Protein AF-A0A2D6B1Z4-F1 (afdb_monomer_lite)

Structure (mmCIF, N/CA/C/O backbone):
data_AF-A0A2D6B1Z4-F1
#
_entry.id   AF-A0A2D6B1Z4-F1
#
loop_
_atom_site.group_PDB
_atom_site.id
_atom_site.type_symbol
_atom_site.label_atom_id
_atom_site.label_alt_id
_atom_site.label_comp_id
_atom_site.label_asym_id
_atom_site.label_entity_id
_atom_site.label_seq_id
_atom_site.pdbx_PDB_ins_code
_atom_site.Cartn_x
_atom_site.Cartn_y
_atom_site.Cartn_z
_atom_site.occupancy
_atom_site.B_iso_or_equiv
_atom_site.auth_seq_id
_atom_site.auth_comp_id
_atom_site.auth_asym_id
_atom_site.auth_atom_id
_atom_site.pdbx_PDB_model_num
ATOM 1 N N . MET A 1 1 ? -85.691 6.501 119.663 1.00 61.72 1 MET A N 1
ATOM 2 C CA . MET A 1 1 ? -84.949 7.457 118.808 1.00 61.72 1 MET A CA 1
ATOM 3 C C . MET A 1 1 ? -83.459 7.122 118.647 1.00 61.72 1 MET A C 1
ATOM 5 O O . MET A 1 1 ? -83.011 7.074 117.516 1.00 61.72 1 MET A O 1
ATOM 9 N N . LYS A 1 2 ? -82.683 6.829 119.711 1.00 75.56 2 LYS A N 1
ATOM 10 C CA . LYS A 1 2 ? -81.232 6.532 119.581 1.00 75.56 2 LYS A CA 1
ATOM 11 C C . LYS A 1 2 ? -80.890 5.291 118.732 1.00 75.56 2 LYS A C 1
ATOM 13 O O . LYS A 1 2 ? -79.975 5.360 117.926 1.00 75.56 2 LYS A O 1
ATOM 18 N N . ALA A 1 3 ? -81.623 4.187 118.883 1.00 81.81 3 ALA A N 1
ATOM 19 C CA . ALA A 1 3 ? -81.322 2.937 118.171 1.00 81.81 3 ALA A CA 1
ATOM 20 C C . ALA A 1 3 ? -81.532 3.031 116.647 1.00 81.81 3 ALA A C 1
ATOM 22 O O . ALA A 1 3 ? -80.755 2.481 115.878 1.00 81.81 3 ALA A O 1
ATOM 23 N N . GLU A 1 4 ? -82.548 3.774 116.205 1.00 87.38 4 GLU A N 1
ATOM 24 C CA . GLU A 1 4 ? -82.854 3.941 114.781 1.00 87.38 4 GLU A CA 1
ATOM 25 C C . GLU A 1 4 ? -81.781 4.762 114.054 1.00 87.38 4 GLU A C 1
ATOM 27 O O . GLU A 1 4 ? -81.353 4.398 112.963 1.00 87.38 4 GLU A O 1
ATOM 32 N N . VAL A 1 5 ? -81.285 5.828 114.691 1.00 89.25 5 VAL A N 1
ATOM 33 C CA . VAL A 1 5 ? -80.173 6.632 114.159 1.00 89.25 5 VAL A CA 1
ATOM 34 C C . VAL A 1 5 ? -78.896 5.797 114.059 1.00 89.25 5 VAL A C 1
ATOM 36 O O . VAL A 1 5 ? -78.194 5.876 113.058 1.00 89.25 5 VAL A O 1
ATOM 39 N N . VAL A 1 6 ? -78.618 4.961 115.065 1.00 91.38 6 VAL A N 1
ATOM 40 C CA . VAL A 1 6 ? -77.446 4.072 115.070 1.00 91.38 6 VAL A CA 1
ATOM 41 C C . VAL A 1 6 ? -77.530 3.025 113.959 1.00 91.38 6 VAL A C 1
ATOM 43 O O . VAL A 1 6 ? -76.534 2.798 113.278 1.00 91.38 6 VAL A O 1
ATOM 46 N N . ASN A 1 7 ? -78.704 2.432 113.726 1.00 91.38 7 ASN A N 1
ATOM 47 C CA . ASN A 1 7 ? -78.884 1.471 112.637 1.00 91.38 7 ASN A CA 1
ATOM 48 C C . ASN A 1 7 ? -78.706 2.134 111.265 1.00 91.38 7 ASN A C 1
ATOM 50 O O . ASN A 1 7 ? -77.946 1.624 110.454 1.00 91.38 7 ASN A O 1
ATOM 54 N N . ARG A 1 8 ? -79.277 3.327 111.043 1.00 90.88 8 ARG A N 1
ATOM 55 C CA . ARG A 1 8 ? -79.078 4.074 109.786 1.00 90.88 8 ARG A CA 1
ATOM 56 C C . ARG A 1 8 ? -77.617 4.450 109.543 1.00 90.88 8 ARG A C 1
ATOM 58 O O . ARG A 1 8 ? -77.158 4.405 108.407 1.00 90.88 8 ARG A O 1
ATOM 65 N N . LEU A 1 9 ? -76.888 4.824 110.596 1.00 92.25 9 LEU A N 1
ATOM 66 C CA . LEU A 1 9 ? -75.465 5.140 110.482 1.00 92.25 9 LEU A CA 1
ATOM 67 C C . LEU A 1 9 ? -74.647 3.887 110.151 1.00 92.25 9 LEU A C 1
ATOM 69 O O . LEU A 1 9 ? -73.759 3.951 109.312 1.00 92.25 9 LEU A O 1
ATOM 73 N N . ARG A 1 10 ? -74.971 2.744 110.768 1.00 92.94 10 ARG A N 1
ATOM 74 C CA . ARG A 1 10 ? -74.347 1.454 110.451 1.00 92.94 10 ARG A CA 1
ATOM 75 C C . ARG A 1 10 ? -74.620 1.043 109.003 1.00 92.94 10 ARG A C 1
ATOM 77 O O . ARG A 1 10 ? -73.690 0.620 108.329 1.00 92.94 10 ARG A O 1
ATOM 84 N N . ASP A 1 11 ? -75.844 1.217 108.519 1.00 92.06 11 ASP A N 1
ATOM 85 C CA . ASP A 1 11 ? -76.202 0.891 107.136 1.00 92.06 11 ASP A CA 1
ATOM 86 C C . ASP A 1 11 ? -75.482 1.811 106.136 1.00 92.06 11 ASP A C 1
ATOM 88 O O . ASP A 1 11 ? -74.974 1.343 105.120 1.00 92.06 11 ASP A O 1
ATOM 92 N N . ALA A 1 12 ? -75.362 3.107 106.448 1.00 87.69 12 ALA A N 1
ATOM 93 C CA . ALA A 1 12 ? -74.599 4.055 105.637 1.00 87.69 12 ALA A CA 1
ATOM 94 C C . ALA A 1 12 ? -73.097 3.726 105.618 1.00 87.69 12 ALA A C 1
ATOM 96 O O . ALA A 1 12 ? -72.467 3.802 104.567 1.00 87.69 12 ALA A O 1
ATOM 97 N N . VAL A 1 13 ? -72.529 3.324 106.760 1.00 87.94 13 VAL A N 1
ATOM 98 C CA . VAL A 1 13 ? -71.131 2.878 106.848 1.00 87.94 13 VAL A CA 1
ATOM 99 C C . VAL A 1 13 ? -70.919 1.608 106.031 1.00 87.94 13 VAL A C 1
ATOM 101 O O . VAL A 1 13 ? -69.989 1.577 105.240 1.00 87.94 13 VAL A O 1
ATOM 104 N N . LEU A 1 14 ? -71.809 0.615 106.123 1.00 85.31 14 LEU A N 1
ATOM 105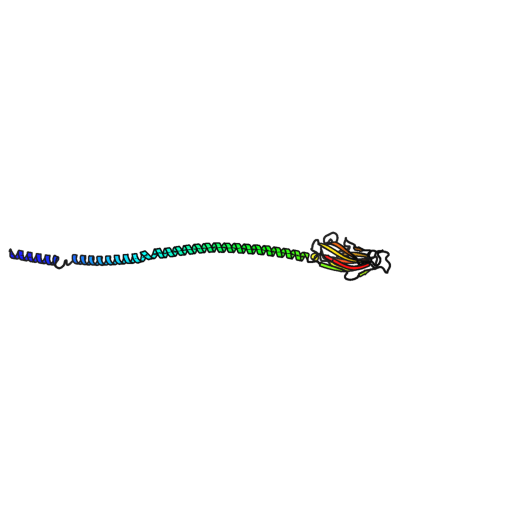 C CA . LEU A 1 14 ? -71.719 -0.607 105.317 1.00 85.31 14 LEU A CA 1
ATOM 106 C C . LEU A 1 14 ? -71.838 -0.325 103.813 1.00 85.31 14 LEU A C 1
ATOM 108 O O . LEU A 1 14 ? -71.146 -0.954 103.019 1.00 85.31 14 LEU A O 1
ATOM 112 N N . ALA A 1 15 ? -72.686 0.624 103.408 1.00 81.50 15 ALA A N 1
ATOM 113 C CA . ALA A 1 15 ? -72.799 1.041 102.010 1.00 81.50 15 ALA A CA 1
ATOM 114 C C . ALA A 1 15 ? -71.506 1.703 101.505 1.00 81.50 15 ALA A C 1
ATOM 116 O O . ALA A 1 15 ? -71.008 1.348 100.439 1.00 81.50 15 ALA A O 1
ATOM 117 N N . VAL A 1 16 ? -70.918 2.598 102.305 1.00 79.31 16 VAL A N 1
ATOM 118 C CA . VAL A 1 16 ? -69.632 3.244 102.000 1.00 79.31 16 VAL A CA 1
ATOM 119 C C . VAL A 1 16 ? -68.483 2.230 101.999 1.00 79.31 16 VAL A C 1
ATOM 121 O O . VAL A 1 16 ? -67.624 2.275 101.126 1.00 79.31 16 VAL A O 1
ATOM 124 N N . GLU A 1 17 ? -68.470 1.279 102.932 1.00 78.50 17 GLU A N 1
ATOM 125 C CA . GLU A 1 17 ? -67.492 0.187 102.978 1.00 78.50 17 GLU A CA 1
ATOM 126 C C . GLU A 1 17 ? -67.630 -0.757 101.778 1.00 78.50 17 GLU A C 1
ATOM 128 O O . GLU A 1 17 ? -66.620 -1.215 101.248 1.00 78.50 17 GLU A O 1
ATOM 133 N N . MET A 1 18 ? -68.848 -1.017 101.294 1.00 72.56 18 MET A N 1
ATOM 134 C CA . MET A 1 18 ? -69.060 -1.783 100.062 1.00 72.56 18 MET A CA 1
ATOM 135 C C . MET A 1 18 ? -68.555 -1.032 98.824 1.00 72.56 18 MET A C 1
ATOM 137 O O . MET A 1 18 ? -67.946 -1.653 97.952 1.00 72.56 18 MET A O 1
ATOM 141 N N . GLU A 1 19 ? -68.746 0.287 98.768 1.00 71.81 19 GLU A N 1
ATOM 142 C CA . GLU A 1 19 ? -68.315 1.134 97.647 1.00 71.81 19 GLU A CA 1
ATOM 143 C C . GLU A 1 19 ? -66.799 1.425 97.649 1.00 71.81 19 GLU A C 1
ATOM 145 O O . GLU A 1 19 ? -66.199 1.613 96.590 1.00 71.81 19 GLU A O 1
ATOM 150 N N . LEU A 1 20 ? -66.151 1.405 98.821 1.00 71.88 20 LEU A N 1
ATOM 151 C CA . LEU A 1 20 ? -64.708 1.644 98.974 1.00 71.88 20 LEU A CA 1
ATOM 152 C C . LEU A 1 20 ? -63.860 0.364 99.111 1.00 71.88 20 LEU A C 1
ATOM 154 O O . LEU A 1 20 ? -62.678 0.393 98.770 1.00 71.88 20 LEU A O 1
ATOM 158 N N . GLY A 1 21 ? -64.412 -0.736 99.637 1.00 61.91 21 GLY A N 1
ATOM 159 C CA . GLY A 1 21 ? -63.634 -1.871 100.158 1.00 61.91 21 GLY A CA 1
ATOM 160 C C . GLY A 1 21 ? -63.613 -3.142 99.304 1.00 61.91 21 GLY A C 1
ATOM 161 O O . GLY A 1 21 ? -62.610 -3.853 99.316 1.00 61.91 21 GLY A O 1
ATOM 162 N N . ALA A 1 22 ? -64.678 -3.448 98.555 1.00 58.88 22 ALA A N 1
ATOM 163 C CA . ALA A 1 22 ? -64.762 -4.697 97.781 1.00 58.88 22 ALA A CA 1
ATOM 164 C C . ALA A 1 22 ? -64.528 -4.489 96.281 1.00 58.88 22 ALA A C 1
ATOM 166 O O . ALA A 1 22 ? -63.901 -5.317 95.623 1.00 58.88 22 ALA A O 1
ATOM 167 N N . GLN A 1 23 ? -64.989 -3.368 95.740 1.00 56.53 23 GLN A N 1
ATOM 168 C CA . GLN A 1 23 ? -64.676 -2.923 94.395 1.00 56.53 23 GLN A CA 1
ATOM 169 C C . GLN A 1 23 ? -64.787 -1.408 94.397 1.00 56.53 23 GLN A C 1
ATOM 171 O O . GLN A 1 23 ? -65.845 -0.880 94.720 1.00 56.53 23 GLN A O 1
ATOM 176 N N . THR A 1 24 ? -63.770 -0.707 93.914 1.00 55.38 24 THR A N 1
ATOM 177 C CA . THR A 1 24 ? -63.985 0.597 93.285 1.00 55.38 24 THR A CA 1
ATOM 178 C C . THR A 1 24 ? -64.801 0.386 91.991 1.00 55.38 24 THR A C 1
ATOM 180 O O . THR A 1 24 ? -64.314 0.568 90.875 1.00 55.38 24 THR A O 1
ATOM 183 N N . SER A 1 25 ? -66.030 -0.129 92.119 1.00 62.44 25 SER A N 1
ATOM 184 C CA . SER A 1 25 ? -66.903 -0.494 91.004 1.00 62.44 25 SER A CA 1
ATOM 185 C C . SER A 1 25 ? -67.474 0.776 90.379 1.00 62.44 25 SER A C 1
ATOM 187 O O . SER A 1 25 ? -67.898 1.695 91.074 1.00 62.44 25 SER A O 1
ATOM 189 N N . GLY A 1 26 ? -67.392 0.867 89.049 1.00 68.38 26 GLY A N 1
ATOM 190 C CA . GLY A 1 26 ? -67.717 2.071 88.283 1.00 68.38 26 GLY A CA 1
ATOM 191 C C . GLY A 1 26 ? -66.496 2.677 87.581 1.00 68.38 26 GLY A C 1
ATOM 192 O O . GLY A 1 26 ? -65.705 1.975 86.941 1.00 68.38 26 GLY A O 1
ATOM 193 N N . ALA A 1 27 ? -66.350 4.001 87.664 1.00 74.56 27 ALA A N 1
ATOM 194 C CA . ALA A 1 27 ? -65.349 4.754 86.904 1.00 74.56 27 ALA A CA 1
ATOM 195 C C . ALA A 1 27 ? -63.896 4.375 87.253 1.00 74.56 27 ALA A C 1
ATOM 197 O O . ALA A 1 27 ? -63.064 4.261 86.358 1.00 74.56 27 ALA A O 1
ATOM 198 N N . PHE A 1 28 ? -63.588 4.124 88.528 1.00 80.75 28 PHE A N 1
ATOM 199 C CA . PHE A 1 28 ? -62.228 3.814 88.989 1.00 80.75 28 PHE A CA 1
ATOM 200 C C . PHE A 1 28 ? -61.711 2.455 88.495 1.00 80.75 28 PHE A C 1
ATOM 202 O O . PHE A 1 28 ? -60.595 2.386 87.981 1.00 80.75 28 PHE A O 1
ATOM 209 N N . GLY A 1 29 ? -62.518 1.389 88.571 1.00 81.69 29 GLY A N 1
ATOM 210 C CA . GLY A 1 29 ? -62.169 0.090 87.982 1.00 81.69 29 GLY A CA 1
ATOM 211 C C . GLY A 1 29 ? -61.961 0.166 86.464 1.00 81.69 29 GLY A C 1
ATOM 212 O O . GLY A 1 29 ? -61.019 -0.422 85.934 1.00 81.69 29 GLY A O 1
ATOM 213 N N . THR A 1 30 ? -62.775 0.976 85.775 1.00 85.25 30 THR A N 1
ATOM 214 C CA . THR A 1 30 ? -62.633 1.241 84.331 1.00 85.25 30 THR A CA 1
ATOM 215 C C . THR A 1 30 ? -61.331 1.981 84.012 1.00 85.25 30 THR A C 1
ATOM 217 O O . THR A 1 30 ? -60.633 1.629 83.063 1.00 85.25 30 THR A O 1
ATOM 220 N N . VAL A 1 31 ? -60.974 2.997 84.805 1.00 89.62 31 VAL A N 1
ATOM 221 C CA . VAL A 1 31 ? -59.710 3.733 84.648 1.00 89.62 31 VAL A CA 1
ATOM 222 C C . VAL A 1 31 ? -58.514 2.815 84.892 1.00 89.62 31 VAL A C 1
ATOM 224 O O . VAL A 1 31 ? -57.586 2.837 84.090 1.00 89.62 31 VAL A O 1
ATOM 227 N N . LYS A 1 32 ? -58.548 1.962 85.924 1.00 88.19 32 LYS A N 1
ATOM 228 C CA . LYS A 1 32 ? -57.478 0.989 86.187 1.00 88.19 32 LYS A CA 1
ATOM 229 C C . LYS A 1 32 ? -57.272 0.037 85.007 1.00 88.19 32 LYS A C 1
ATOM 231 O O . LYS A 1 32 ? -56.155 -0.079 84.524 1.00 88.19 32 LYS A O 1
ATOM 236 N N . ALA A 1 33 ? -58.343 -0.559 84.482 1.00 87.69 33 ALA A N 1
ATOM 237 C CA . ALA A 1 33 ? -58.250 -1.447 83.322 1.00 87.69 33 ALA A CA 1
ATOM 238 C C . ALA A 1 33 ? -57.678 -0.739 82.078 1.00 87.69 33 ALA A C 1
ATOM 240 O O . ALA A 1 33 ? -56.902 -1.329 81.330 1.00 87.69 33 ALA A O 1
ATOM 241 N N . ARG A 1 34 ? -58.018 0.542 81.866 1.00 93.75 34 ARG A N 1
ATOM 242 C CA . ARG A 1 34 ? -57.432 1.355 80.786 1.00 93.75 34 ARG A CA 1
ATOM 243 C C . ARG A 1 34 ? -55.949 1.647 81.012 1.00 93.75 34 ARG A C 1
ATOM 245 O O . ARG A 1 34 ? -55.197 1.617 80.046 1.00 93.75 34 ARG A O 1
ATOM 252 N N . LEU A 1 35 ? -55.536 1.921 82.251 1.00 95.00 35 LEU A N 1
ATOM 253 C CA . LEU A 1 35 ? -54.128 2.120 82.602 1.00 95.00 35 LEU A CA 1
ATOM 254 C C . LEU A 1 35 ? -53.315 0.837 82.397 1.00 95.00 35 LEU A C 1
ATOM 256 O O . LEU A 1 35 ? -52.253 0.897 81.787 1.00 95.00 35 LEU A O 1
ATOM 260 N N . ASP A 1 36 ? -53.840 -0.316 82.815 1.00 94.00 36 ASP A N 1
ATOM 261 C CA . ASP A 1 36 ? -53.196 -1.618 82.605 1.00 94.00 36 ASP A CA 1
ATOM 262 C C . ASP A 1 36 ? -53.071 -1.937 81.101 1.00 94.00 36 ASP A C 1
ATOM 264 O O . ASP A 1 36 ? -52.017 -2.371 80.632 1.00 94.00 36 ASP A O 1
ATOM 268 N N . ALA A 1 37 ? -54.114 -1.647 80.312 1.00 95.88 37 ALA A N 1
ATOM 269 C CA . ALA A 1 37 ? -54.083 -1.806 78.858 1.00 95.88 37 ALA A CA 1
ATOM 270 C C . ALA A 1 37 ? -53.074 -0.859 78.183 1.00 95.88 37 ALA A C 1
ATOM 272 O O . ALA A 1 37 ? -52.318 -1.288 77.313 1.00 95.88 37 ALA A O 1
ATOM 273 N N . MET A 1 38 ? -53.019 0.408 78.603 1.00 97.44 38 MET A N 1
ATOM 274 C CA . MET A 1 38 ? -52.017 1.369 78.129 1.00 97.44 38 MET A CA 1
ATOM 275 C C . MET A 1 38 ? -50.594 0.925 78.477 1.00 97.44 38 MET A C 1
ATOM 277 O O . MET A 1 38 ? -49.701 1.052 77.646 1.00 97.44 38 MET A O 1
ATOM 281 N N . GLN A 1 39 ? -50.372 0.385 79.677 1.00 97.50 39 GLN A N 1
ATOM 282 C CA . GLN A 1 39 ? -49.064 -0.121 80.091 1.00 97.50 39 GLN A CA 1
ATOM 283 C C . GLN A 1 39 ? -48.610 -1.292 79.209 1.00 97.50 39 GLN A C 1
ATOM 285 O O . GLN A 1 39 ? -47.445 -1.356 78.809 1.00 97.50 39 GLN A O 1
ATOM 290 N N . ALA A 1 40 ? -49.532 -2.197 78.874 1.00 97.00 40 ALA A N 1
ATOM 291 C CA . ALA A 1 40 ? -49.263 -3.287 77.943 1.00 97.00 40 ALA A CA 1
ATOM 292 C C . ALA A 1 40 ? -48.921 -2.755 76.541 1.00 97.00 40 ALA A C 1
ATOM 294 O O . ALA A 1 40 ? -47.909 -3.156 75.973 1.00 97.00 40 ALA A O 1
ATOM 295 N N . GLN A 1 41 ? -49.693 -1.791 76.025 1.00 98.00 41 GLN A N 1
ATOM 296 C CA . GLN A 1 41 ? -49.414 -1.150 74.733 1.00 98.00 41 GLN A CA 1
ATOM 297 C C . GLN A 1 41 ? -48.053 -0.449 74.708 1.00 98.00 41 GLN A C 1
ATOM 299 O O . GLN A 1 41 ? -47.311 -0.599 73.743 1.00 98.00 41 GLN A O 1
ATOM 304 N N . LEU A 1 42 ? -47.696 0.281 75.768 1.00 97.81 42 LEU A N 1
ATOM 305 C CA . LEU A 1 42 ? -46.393 0.942 75.880 1.00 97.81 42 LEU A CA 1
ATOM 306 C C . LEU A 1 42 ? -45.240 -0.062 75.894 1.00 97.81 42 LEU A C 1
ATOM 308 O O . LEU A 1 42 ? -44.188 0.209 75.324 1.00 97.81 42 LEU A O 1
ATOM 312 N N . THR A 1 43 ? -45.448 -1.227 76.505 1.00 97.94 43 THR A N 1
ATOM 313 C CA . THR A 1 43 ? -44.452 -2.302 76.516 1.00 97.94 43 THR A CA 1
ATOM 314 C C . THR A 1 43 ? -44.265 -2.888 75.116 1.00 97.94 43 THR A C 1
ATOM 316 O O . THR A 1 43 ? -43.132 -3.101 74.702 1.00 97.94 43 THR A O 1
ATOM 319 N N . THR A 1 44 ? -45.348 -3.083 74.356 1.00 97.75 44 THR A N 1
ATOM 320 C CA . THR A 1 44 ? -45.265 -3.511 72.950 1.00 97.75 44 THR A CA 1
ATOM 321 C C . THR A 1 44 ? -44.558 -2.472 72.082 1.00 97.75 44 THR A C 1
ATOM 323 O O . THR A 1 44 ? -43.642 -2.823 71.355 1.00 97.75 44 THR A O 1
ATOM 326 N N . VAL A 1 45 ? -44.903 -1.186 72.210 1.00 97.94 45 VAL A N 1
ATOM 327 C CA . VAL A 1 45 ? -44.243 -0.114 71.444 1.00 97.94 45 VAL A CA 1
ATOM 328 C C . VAL A 1 45 ? -42.748 -0.032 71.758 1.00 97.94 45 VAL A C 1
ATOM 330 O O . VAL A 1 45 ? -41.954 0.191 70.851 1.00 97.94 45 VAL A O 1
ATOM 333 N N . ALA A 1 46 ? -42.347 -0.226 73.018 1.00 97.75 46 ALA A N 1
ATOM 334 C CA . ALA A 1 46 ? -40.933 -0.270 73.385 1.00 97.75 46 ALA A CA 1
ATOM 335 C C . ALA A 1 46 ? -40.209 -1.445 72.709 1.00 97.75 46 ALA A C 1
ATOM 337 O O . ALA A 1 46 ? -39.137 -1.258 72.148 1.00 97.75 46 ALA A O 1
ATOM 338 N N . GLN A 1 47 ? -40.828 -2.629 72.688 1.00 97.38 47 GLN A N 1
ATOM 339 C CA . GLN A 1 47 ? -40.275 -3.800 71.999 1.00 97.38 47 GLN A CA 1
ATOM 340 C C . GLN A 1 47 ? -40.183 -3.598 70.480 1.00 97.38 47 GLN A C 1
ATOM 342 O O . GLN A 1 47 ? -39.183 -3.983 69.879 1.00 97.38 47 GLN A O 1
ATOM 347 N N . ASP A 1 48 ? -41.192 -2.977 69.866 1.00 97.00 48 ASP A N 1
ATOM 348 C CA . ASP A 1 48 ? -41.189 -2.660 68.434 1.00 97.00 48 ASP A CA 1
ATOM 349 C C . ASP A 1 48 ? -40.100 -1.630 68.090 1.00 97.00 48 ASP A C 1
ATOM 351 O O . ASP A 1 48 ? -39.451 -1.741 67.050 1.00 97.00 48 ASP A O 1
ATOM 355 N N . LEU A 1 49 ? -39.865 -0.644 68.966 1.00 95.88 49 LEU A N 1
ATOM 356 C CA . LEU A 1 49 ? -38.783 0.334 68.816 1.00 95.88 49 LEU A CA 1
ATOM 357 C C . LEU A 1 49 ? -37.405 -0.319 68.932 1.00 95.88 49 LEU A C 1
ATOM 359 O O . LEU A 1 49 ? -36.561 -0.058 68.080 1.00 95.88 49 LEU A O 1
ATOM 363 N N . ASP A 1 50 ? -37.199 -1.195 69.916 1.00 94.62 50 ASP A N 1
ATOM 364 C CA . ASP A 1 50 ? -35.945 -1.942 70.070 1.00 94.62 50 ASP A CA 1
ATOM 365 C C . ASP A 1 50 ? -35.682 -2.838 68.845 1.00 94.62 50 ASP A C 1
ATOM 367 O O . ASP A 1 50 ? -34.554 -2.932 68.359 1.00 94.62 50 ASP A O 1
ATOM 371 N N . ALA A 1 51 ? -36.727 -3.480 68.309 1.00 91.81 51 ALA A N 1
ATOM 372 C CA . ALA A 1 51 ? -36.629 -4.295 67.101 1.00 91.81 51 ALA A CA 1
ATOM 373 C C . ALA A 1 51 ? -36.288 -3.450 65.866 1.00 91.81 51 ALA A C 1
ATOM 375 O O . ALA A 1 51 ? -35.424 -3.834 65.077 1.00 91.81 51 ALA A O 1
ATOM 376 N N . LEU A 1 52 ? -36.917 -2.282 65.719 1.00 90.44 52 LEU A N 1
ATOM 377 C CA . LEU A 1 52 ? -36.634 -1.353 64.629 1.00 90.44 52 LEU A CA 1
ATOM 378 C C . LEU A 1 52 ? -35.218 -0.770 64.738 1.00 90.44 52 LEU A C 1
ATOM 380 O O . LEU A 1 52 ? -34.527 -0.645 63.731 1.00 90.44 52 LEU A O 1
ATOM 384 N N . GLU A 1 53 ? -34.751 -0.449 65.945 1.00 90.06 53 GLU A N 1
ATOM 385 C CA . GLU A 1 53 ? -33.377 -0.003 66.188 1.00 90.06 53 GLU A CA 1
ATOM 386 C C . GLU A 1 53 ? -32.369 -1.122 65.898 1.00 90.06 53 GLU A C 1
ATOM 388 O O . GLU A 1 53 ? -31.316 -0.862 65.321 1.00 90.06 53 GLU A O 1
ATOM 393 N N . ALA A 1 54 ? -32.702 -2.378 66.196 1.00 85.12 54 ALA A N 1
ATOM 394 C CA . ALA A 1 54 ? -31.882 -3.527 65.824 1.00 85.12 54 ALA A CA 1
ATOM 395 C C . ALA A 1 54 ? -31.896 -3.822 64.312 1.00 85.12 54 ALA A C 1
ATOM 397 O O . ALA A 1 54 ? -30.930 -4.381 63.798 1.00 85.12 54 ALA A O 1
ATOM 398 N N . GLU A 1 55 ? -32.954 -3.456 63.586 1.00 84.81 55 GLU A N 1
ATOM 399 C CA . GLU A 1 55 ? -33.027 -3.597 62.128 1.00 84.81 55 GLU A CA 1
ATOM 400 C C . GLU A 1 55 ? -32.308 -2.445 61.405 1.00 84.81 55 GLU A C 1
ATOM 402 O O . GLU A 1 55 ? -31.615 -2.669 60.413 1.00 84.81 55 GLU A O 1
ATOM 407 N N . ILE A 1 56 ? -32.417 -1.217 61.921 1.00 81.12 56 ILE A N 1
ATOM 408 C CA . ILE A 1 56 ? -31.816 -0.008 61.336 1.00 81.12 56 ILE A CA 1
ATOM 409 C C . ILE A 1 56 ? -30.373 0.209 61.809 1.00 81.12 56 ILE A C 1
ATOM 411 O O . ILE A 1 56 ? -29.554 0.719 61.054 1.00 81.12 56 ILE A O 1
ATOM 415 N N . GLY A 1 57 ? -30.021 -0.157 63.036 1.00 73.25 57 GLY A N 1
ATOM 416 C CA . GLY A 1 57 ? -28.701 0.094 63.627 1.00 73.25 57 GLY A CA 1
ATOM 417 C C . GLY A 1 57 ? -27.532 -0.600 62.909 1.00 73.25 57 GLY A C 1
ATOM 418 O O . GLY A 1 57 ? -26.495 0.035 62.720 1.00 73.25 57 GLY A O 1
ATOM 419 N N . PRO A 1 58 ? -27.662 -1.867 62.469 1.00 69.94 58 PRO A N 1
ATOM 420 C CA . PRO A 1 58 ? -26.585 -2.581 61.782 1.00 69.94 58 PRO A CA 1
ATOM 421 C C . PRO A 1 58 ? -26.635 -2.511 60.245 1.00 69.94 58 PRO A C 1
ATOM 423 O O . PRO A 1 58 ? -25.646 -2.862 59.606 1.00 69.94 58 PRO A O 1
ATOM 426 N N . ASN A 1 59 ? -27.764 -2.134 59.629 1.00 61.56 59 ASN A N 1
ATOM 427 C CA . ASN A 1 59 ? -28.088 -2.593 58.265 1.00 61.56 59 ASN A CA 1
ATOM 428 C C . ASN A 1 59 ? -28.036 -1.567 57.098 1.00 61.56 59 ASN A C 1
ATOM 430 O O . ASN A 1 59 ? -27.926 -2.004 55.953 1.00 61.56 59 ASN A O 1
ATOM 434 N N . PRO A 1 60 ? -28.036 -0.233 57.294 1.00 61.47 60 PRO A N 1
ATOM 435 C CA . PRO A 1 60 ? -27.837 0.720 56.203 1.00 61.47 60 PRO A CA 1
ATOM 436 C C . PRO A 1 60 ? -26.402 1.243 56.082 1.00 61.47 60 PRO A C 1
ATOM 438 O O . PRO A 1 60 ? -25.999 1.541 54.970 1.00 61.47 60 PRO A O 1
ATOM 441 N N . SER A 1 61 ? -25.607 1.346 57.150 1.00 67.38 61 SER A N 1
ATOM 442 C CA . SER A 1 61 ? -24.261 1.942 57.052 1.00 67.38 61 SER A CA 1
ATOM 443 C C . SER A 1 61 ? -23.246 0.994 56.411 1.00 67.38 61 SER A C 1
ATOM 445 O O . SER A 1 61 ? -22.731 1.298 55.345 1.00 67.38 61 SER A O 1
ATOM 447 N N . GLY A 1 62 ? -23.031 -0.203 56.966 1.00 79.06 62 GLY A N 1
ATOM 448 C CA . GLY A 1 62 ? -21.977 -1.109 56.481 1.00 79.06 62 GLY A CA 1
ATOM 449 C C . GLY A 1 62 ? -22.181 -1.611 55.044 1.00 79.06 62 GLY A C 1
ATOM 450 O O . GLY A 1 62 ? -21.232 -1.692 54.261 1.00 79.06 62 GLY A O 1
ATOM 451 N N . THR A 1 63 ? -23.427 -1.909 54.662 1.00 84.06 63 THR A N 1
ATOM 452 C CA . THR A 1 63 ? -23.754 -2.308 53.283 1.00 84.06 63 THR A CA 1
ATOM 453 C C . THR A 1 63 ? -23.567 -1.142 52.314 1.00 84.06 63 THR A C 1
ATOM 455 O O . THR A 1 63 ? -23.040 -1.338 51.220 1.00 84.06 63 THR A O 1
ATOM 458 N N . PHE A 1 64 ? -23.971 0.071 52.702 1.00 86.19 64 PHE A N 1
ATOM 459 C CA . PHE A 1 64 ? -23.834 1.253 51.854 1.00 86.19 64 PHE A CA 1
ATOM 460 C C . PHE A 1 64 ? -22.371 1.674 51.714 1.00 86.19 64 PHE A C 1
ATOM 462 O O . PHE A 1 64 ? -21.935 1.938 50.599 1.00 86.19 64 PHE A O 1
ATOM 469 N N . ASP A 1 65 ? -21.593 1.612 52.794 1.00 87.50 65 ASP A N 1
ATOM 470 C CA . ASP A 1 65 ? -20.146 1.836 52.781 1.00 87.50 65 ASP A CA 1
ATOM 471 C C . ASP A 1 65 ? -19.455 0.846 51.832 1.00 87.50 65 ASP A C 1
ATOM 473 O O . ASP A 1 65 ? -18.699 1.251 50.953 1.00 87.50 65 ASP A O 1
ATOM 477 N N . THR A 1 66 ? -19.815 -0.442 51.904 1.00 91.50 66 THR A N 1
ATOM 478 C CA . THR A 1 66 ? -19.294 -1.471 50.984 1.00 91.50 66 THR A CA 1
ATOM 479 C C . THR A 1 66 ? -19.657 -1.173 49.524 1.00 91.50 66 THR A C 1
ATOM 481 O O . THR A 1 66 ? -18.849 -1.374 48.616 1.00 91.50 66 THR A O 1
ATOM 484 N N . VAL A 1 67 ? -20.885 -0.716 49.259 1.00 93.38 67 VAL A N 1
ATOM 485 C CA . VAL A 1 67 ? -21.311 -0.341 47.902 1.00 93.38 67 VAL A CA 1
ATOM 486 C C . VAL A 1 67 ? -20.535 0.879 47.410 1.00 93.38 67 VAL A C 1
ATOM 488 O O . VAL A 1 67 ? -20.079 0.871 46.269 1.00 93.38 67 VAL A O 1
ATOM 491 N N . VAL A 1 68 ? -20.336 1.890 48.256 1.00 94.19 68 VAL A N 1
ATOM 492 C CA . VAL A 1 68 ? -19.553 3.090 47.935 1.00 94.19 68 VAL A CA 1
ATOM 493 C C . VAL A 1 68 ? -18.101 2.729 47.626 1.00 94.19 68 VAL A C 1
ATOM 495 O O . VAL A 1 68 ? -17.570 3.175 46.613 1.00 94.19 68 VAL A O 1
ATOM 498 N N . GLU A 1 69 ? -17.468 1.876 48.432 1.00 96.12 69 GLU A N 1
ATOM 499 C CA . GLU A 1 69 ? -16.104 1.402 48.177 1.00 96.12 69 GLU A CA 1
ATOM 500 C C . GLU A 1 69 ? -15.993 0.672 46.835 1.00 96.12 69 GLU A C 1
ATOM 502 O O . GLU A 1 69 ? -15.091 0.957 46.047 1.00 96.12 69 GLU A O 1
ATOM 507 N N . ARG A 1 70 ? -16.944 -0.218 46.530 1.00 97.69 70 ARG A N 1
ATOM 508 C CA . ARG A 1 70 ? -16.975 -0.927 45.243 1.00 97.69 70 ARG A CA 1
ATOM 509 C C . ARG A 1 70 ? -17.199 0.010 44.061 1.00 97.69 70 ARG A C 1
ATOM 511 O O . ARG A 1 70 ? -16.614 -0.221 43.009 1.00 97.69 70 ARG A O 1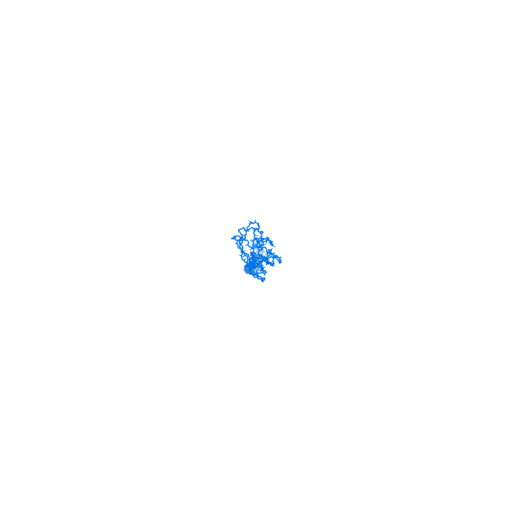
ATOM 518 N N . LEU A 1 71 ? -18.034 1.037 44.207 1.00 98.19 71 LEU A N 1
ATOM 519 C CA . LEU A 1 71 ? -18.241 2.038 43.157 1.00 98.19 71 LEU A CA 1
ATOM 520 C C . LEU A 1 71 ? -16.967 2.854 42.913 1.00 98.19 71 LEU A C 1
ATOM 522 O O . LEU A 1 71 ? -16.574 3.014 41.764 1.00 98.19 71 LEU A O 1
ATOM 526 N N . ASN A 1 72 ? -16.269 3.265 43.973 1.00 98.12 72 ASN A N 1
ATOM 527 C CA . ASN A 1 72 ? -14.992 3.975 43.853 1.00 98.12 72 ASN A CA 1
ATOM 528 C C . ASN A 1 72 ? -13.901 3.116 43.184 1.00 98.12 72 ASN A C 1
ATOM 530 O O . ASN A 1 72 ? -13.099 3.624 42.395 1.00 98.12 72 ASN A O 1
ATOM 534 N N . ASP A 1 73 ? -13.861 1.816 43.485 1.00 98.56 73 ASP A N 1
ATOM 535 C CA . ASP A 1 73 ? -12.946 0.868 42.838 1.00 98.56 73 ASP A CA 1
ATOM 536 C C . ASP A 1 73 ? -13.285 0.685 41.349 1.00 98.56 73 ASP A C 1
ATOM 538 O O . ASP A 1 73 ? -12.400 0.769 40.496 1.00 98.56 73 ASP A O 1
ATOM 542 N N . ILE A 1 74 ? -14.572 0.540 41.011 1.00 98.62 74 ILE A N 1
ATOM 543 C CA . ILE A 1 74 ? -15.044 0.483 39.619 1.00 98.62 74 ILE A CA 1
ATOM 544 C C . ILE A 1 74 ? -14.660 1.757 38.858 1.00 98.62 74 ILE A C 1
ATOM 546 O O . ILE A 1 74 ? -14.129 1.659 37.752 1.00 98.62 74 ILE A O 1
ATOM 550 N N . ASP A 1 75 ? -14.873 2.935 39.444 1.00 98.69 75 ASP A N 1
ATOM 551 C CA . ASP A 1 75 ? -14.511 4.215 38.826 1.00 98.69 75 ASP A CA 1
ATOM 552 C C . ASP A 1 75 ? -13.001 4.307 38.572 1.00 98.69 75 ASP A C 1
ATOM 554 O O . ASP A 1 75 ? -12.562 4.722 37.495 1.00 98.69 75 ASP A O 1
ATOM 558 N N . SER A 1 76 ? -12.194 3.849 39.530 1.00 98.31 76 SER A N 1
ATOM 559 C CA . SER A 1 76 ? -10.733 3.818 39.408 1.00 98.31 76 SER A CA 1
ATOM 560 C C . SER A 1 76 ? -10.272 2.863 38.301 1.00 98.31 76 SER A C 1
ATOM 562 O O . SER A 1 76 ? -9.406 3.211 37.494 1.00 98.31 76 SER A O 1
ATOM 564 N N . GLN A 1 77 ? -10.875 1.674 38.214 1.00 98.62 77 GLN A N 1
ATOM 565 C CA . GLN A 1 77 ? -10.597 0.707 37.150 1.00 98.62 77 GLN A CA 1
ATOM 566 C C . GLN A 1 77 ? -11.028 1.236 35.780 1.00 98.62 77 GLN A C 1
ATOM 568 O O . GLN A 1 77 ? -10.299 1.077 34.800 1.00 98.62 77 GLN A O 1
ATOM 573 N N . PHE A 1 78 ? -12.176 1.910 35.701 1.00 98.56 78 PHE A N 1
ATOM 574 C CA . PHE A 1 78 ? -12.673 2.496 34.460 1.00 98.56 78 PHE A CA 1
ATOM 575 C C . PHE A 1 78 ? -11.758 3.619 33.961 1.00 98.56 78 PHE A C 1
ATOM 577 O O . PHE A 1 78 ? -11.422 3.658 32.777 1.00 98.56 78 PHE A O 1
ATOM 584 N N . ALA A 1 79 ? -11.278 4.482 34.860 1.00 98.44 79 ALA A N 1
ATOM 585 C CA . ALA A 1 79 ? -10.296 5.510 34.529 1.00 98.44 79 ALA A CA 1
ATOM 586 C C . ALA A 1 79 ? -8.975 4.903 34.022 1.00 98.44 79 ALA A C 1
ATOM 588 O O . ALA A 1 79 ? -8.424 5.361 33.020 1.00 98.44 79 ALA A O 1
ATOM 589 N N . ALA A 1 80 ? -8.485 3.836 34.663 1.00 98.62 80 ALA A N 1
ATOM 590 C CA . ALA A 1 80 ? -7.274 3.143 34.224 1.00 98.62 80 ALA A CA 1
ATOM 591 C C . ALA A 1 80 ? -7.437 2.511 32.831 1.00 98.62 80 ALA A C 1
ATOM 593 O O . ALA A 1 80 ? -6.540 2.627 31.993 1.00 98.62 80 ALA A O 1
ATOM 594 N N . LEU A 1 81 ? -8.587 1.887 32.559 1.00 98.75 81 LEU A N 1
ATOM 595 C CA . LEU A 1 81 ? -8.897 1.315 31.247 1.00 98.75 81 LEU A CA 1
ATOM 596 C C . LEU A 1 81 ? -8.974 2.386 30.155 1.00 98.75 81 LEU A C 1
ATOM 598 O O . LEU A 1 81 ? -8.439 2.170 29.072 1.00 98.75 81 LEU A O 1
ATOM 602 N N . GLN A 1 82 ? -9.566 3.552 30.432 1.00 98.75 82 GLN A N 1
ATOM 603 C CA . GLN A 1 82 ? -9.586 4.662 29.471 1.00 98.75 82 GLN A CA 1
AT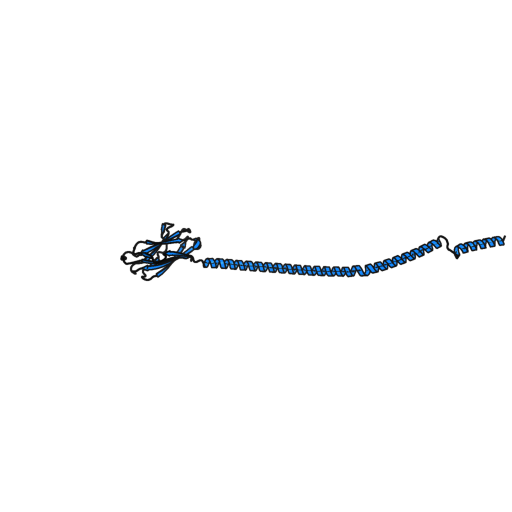OM 604 C C . GLN A 1 82 ? -8.175 5.118 29.087 1.00 98.75 82 GLN A C 1
ATOM 606 O O . GLN A 1 82 ? -7.896 5.326 27.908 1.00 98.75 82 GLN A O 1
ATOM 611 N N . VAL A 1 83 ? -7.268 5.226 30.064 1.00 98.62 83 VAL A N 1
ATOM 612 C CA . VAL A 1 83 ? -5.865 5.586 29.804 1.00 98.62 83 VAL A CA 1
ATOM 613 C C . VAL A 1 83 ? -5.165 4.518 28.960 1.00 98.62 83 VAL A C 1
ATOM 615 O O . VAL A 1 83 ? -4.441 4.858 28.027 1.00 98.62 83 VAL A O 1
ATOM 618 N N . GLN A 1 84 ? -5.389 3.233 29.252 1.00 98.75 84 GLN A N 1
ATOM 619 C CA . GLN A 1 84 ? -4.808 2.133 28.474 1.00 98.75 84 GLN A CA 1
ATOM 620 C C . GLN A 1 84 ? -5.317 2.110 27.030 1.00 98.75 84 GLN A C 1
ATOM 622 O O . GLN A 1 84 ? -4.521 1.910 26.115 1.00 98.75 84 GLN A O 1
ATOM 627 N N . ILE A 1 85 ? -6.616 2.347 26.821 1.00 98.69 85 ILE A N 1
ATOM 628 C CA . ILE A 1 85 ? -7.218 2.424 25.484 1.00 98.69 85 ILE A CA 1
ATOM 629 C C . ILE A 1 85 ? -6.603 3.582 24.698 1.00 98.69 85 ILE A C 1
ATOM 631 O O . ILE A 1 85 ? -6.105 3.355 23.601 1.00 98.69 85 ILE A O 1
ATOM 635 N N . ALA A 1 86 ? -6.537 4.782 25.281 1.00 98.56 86 ALA A N 1
ATOM 636 C CA . ALA A 1 86 ? -5.952 5.943 24.611 1.00 98.56 86 ALA A CA 1
ATOM 637 C C . ALA A 1 86 ? -4.471 5.726 24.240 1.00 98.56 86 ALA A C 1
ATOM 639 O O . ALA A 1 86 ? -4.023 6.141 23.172 1.00 98.56 86 ALA A O 1
ATOM 640 N N . ALA A 1 87 ? -3.703 5.054 25.106 1.00 98.56 87 ALA A N 1
ATOM 641 C CA . ALA A 1 87 ? -2.313 4.709 24.819 1.00 98.56 87 ALA A CA 1
ATOM 642 C C . ALA A 1 87 ? -2.190 3.696 23.669 1.00 98.56 87 ALA A C 1
ATOM 644 O O . ALA A 1 87 ? -1.324 3.853 22.810 1.00 98.56 87 ALA A O 1
ATOM 645 N N . LEU A 1 88 ? -3.060 2.682 23.633 1.00 98.75 88 LEU A N 1
ATOM 646 C CA . LEU A 1 88 ? -3.081 1.683 22.566 1.00 98.75 88 LEU A CA 1
ATOM 647 C C . LEU A 1 88 ? -3.511 2.290 21.223 1.00 98.75 88 LEU A C 1
ATOM 649 O O . LEU A 1 88 ? -2.919 1.971 20.197 1.00 98.75 88 LEU A O 1
ATOM 653 N N . GLU A 1 89 ? -4.507 3.177 21.227 1.00 98.75 89 GLU A N 1
ATOM 654 C CA . GLU A 1 89 ? -4.946 3.911 20.034 1.00 98.75 89 GLU A CA 1
ATOM 655 C C . GLU A 1 89 ? -3.814 4.774 19.464 1.00 98.75 89 GLU A C 1
ATOM 657 O O . GLU A 1 89 ? -3.557 4.736 18.262 1.00 98.75 89 GLU A O 1
ATOM 662 N N . ALA A 1 90 ? -3.083 5.493 20.322 1.00 98.50 90 ALA A N 1
ATOM 663 C CA . ALA A 1 90 ? -1.940 6.302 19.900 1.00 98.50 90 ALA A CA 1
ATOM 664 C C . ALA A 1 90 ? -0.786 5.455 19.331 1.00 98.50 90 ALA A C 1
ATOM 666 O O . ALA A 1 90 ? -0.160 5.846 18.343 1.00 98.50 90 ALA A O 1
ATOM 667 N N . ASP A 1 91 ? -0.500 4.300 19.938 1.00 98.75 91 ASP A N 1
ATOM 668 C CA . ASP A 1 91 ? 0.537 3.386 19.456 1.00 98.75 91 ASP A CA 1
ATOM 669 C C . ASP A 1 91 ? 0.165 2.765 18.100 1.00 98.75 91 ASP A C 1
ATOM 671 O O . ASP A 1 91 ? 0.984 2.750 17.180 1.00 98.75 91 ASP A O 1
ATOM 675 N N . LEU A 1 92 ? -1.090 2.335 17.932 1.00 98.75 92 LEU A N 1
ATOM 676 C CA . LEU A 1 92 ? -1.593 1.812 16.659 1.00 98.75 92 LEU A CA 1
ATOM 677 C C . LEU A 1 92 ? -1.516 2.855 15.539 1.00 98.75 92 LEU A C 1
ATOM 679 O O . LEU A 1 92 ? -1.038 2.536 14.451 1.00 98.75 92 LEU A O 1
ATOM 683 N N . GLU A 1 93 ? -1.924 4.097 15.800 1.00 98.75 93 GLU A N 1
ATOM 684 C CA . GLU A 1 93 ? -1.854 5.181 14.812 1.00 98.75 93 GLU A CA 1
ATOM 685 C C . GLU A 1 93 ? -0.404 5.474 14.385 1.00 98.75 93 GLU A C 1
ATOM 687 O O . GLU A 1 93 ? -0.104 5.649 13.199 1.00 98.75 93 GLU A O 1
ATOM 692 N N . SER A 1 94 ? 0.524 5.456 15.348 1.00 98.50 94 SER A N 1
ATOM 693 C CA . SER A 1 94 ? 1.960 5.610 15.095 1.00 98.50 94 SER A CA 1
ATOM 694 C C . SER A 1 94 ? 2.509 4.478 14.218 1.00 98.50 94 SER A C 1
ATOM 696 O O . SER A 1 94 ? 3.200 4.734 13.227 1.00 98.50 94 SER A O 1
ATOM 698 N N . GLN A 1 95 ? 2.163 3.225 14.533 1.00 98.75 95 GLN A N 1
ATOM 699 C CA . GLN A 1 95 ? 2.576 2.059 13.747 1.00 98.75 95 GLN A CA 1
ATOM 700 C C . GLN A 1 95 ? 2.018 2.096 12.316 1.00 98.75 95 GLN A C 1
ATOM 702 O O . GLN A 1 95 ? 2.756 1.813 11.371 1.00 98.75 95 GLN A O 1
ATOM 707 N N . ILE A 1 96 ? 0.747 2.480 12.141 1.00 98.75 96 ILE A N 1
ATOM 708 C CA . ILE A 1 96 ? 0.110 2.631 10.822 1.00 98.75 96 ILE A CA 1
ATOM 709 C C . ILE A 1 96 ? 0.846 3.689 9.995 1.00 98.75 96 ILE A C 1
ATOM 711 O O . ILE A 1 96 ? 1.224 3.420 8.856 1.00 98.75 96 ILE A O 1
ATOM 715 N N . THR A 1 97 ? 1.119 4.856 10.581 1.00 98.62 97 THR A N 1
ATOM 716 C CA . THR A 1 97 ? 1.821 5.957 9.900 1.00 98.62 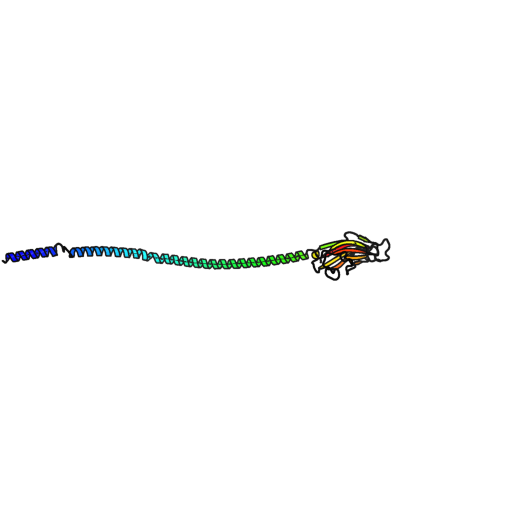97 THR A CA 1
ATOM 717 C C . THR A 1 97 ? 3.240 5.563 9.477 1.00 98.62 97 THR A C 1
ATOM 719 O O . THR A 1 97 ? 3.686 5.888 8.371 1.00 98.62 97 THR A O 1
ATOM 722 N N . ALA A 1 98 ? 3.962 4.845 10.343 1.00 98.56 98 ALA A N 1
ATOM 723 C CA . ALA A 1 98 ? 5.305 4.363 10.042 1.00 98.56 98 ALA A CA 1
ATOM 724 C C . ALA A 1 98 ? 5.302 3.350 8.887 1.00 98.56 98 ALA A C 1
ATOM 726 O O . ALA A 1 98 ? 6.132 3.451 7.983 1.00 98.56 98 ALA A O 1
ATOM 727 N N . LEU A 1 99 ? 4.351 2.409 8.894 1.00 98.69 99 LEU A N 1
ATOM 728 C CA . LEU A 1 99 ? 4.206 1.418 7.829 1.00 98.69 99 LEU A CA 1
ATOM 729 C C . LEU A 1 99 ? 3.834 2.068 6.491 1.00 98.69 99 LEU A C 1
ATOM 731 O O . LEU A 1 99 ? 4.400 1.700 5.466 1.00 98.69 99 LEU A O 1
ATOM 735 N N . ASP A 1 100 ? 2.923 3.042 6.496 1.00 98.75 100 ASP A N 1
ATOM 736 C CA . ASP A 1 100 ? 2.504 3.758 5.285 1.00 98.75 100 ASP A CA 1
ATOM 737 C C . ASP A 1 100 ? 3.678 4.522 4.651 1.00 98.75 100 ASP A C 1
ATOM 739 O O . ASP A 1 100 ? 3.942 4.415 3.453 1.00 98.75 100 ASP A O 1
ATOM 743 N N . THR A 1 101 ? 4.472 5.201 5.484 1.00 98.44 101 THR A N 1
ATOM 744 C CA . THR A 1 101 ? 5.681 5.917 5.043 1.00 98.44 101 THR A CA 1
ATOM 745 C C . THR A 1 101 ? 6.722 4.971 4.433 1.00 98.44 101 THR A C 1
ATOM 747 O O . THR A 1 101 ? 7.328 5.288 3.403 1.00 98.44 101 THR A O 1
ATOM 750 N N . ASP A 1 102 ? 6.944 3.811 5.056 1.00 98.69 102 ASP A N 1
ATOM 751 C CA . ASP A 1 102 ? 7.899 2.814 4.567 1.00 98.69 102 ASP A CA 1
ATOM 752 C C . ASP A 1 102 ? 7.434 2.192 3.244 1.00 98.69 102 ASP A C 1
ATOM 754 O O . ASP A 1 102 ? 8.195 2.149 2.276 1.00 98.69 102 ASP A O 1
ATOM 758 N N . LEU A 1 103 ? 6.161 1.793 3.153 1.00 98.62 103 LEU A N 1
ATOM 759 C CA . LEU A 1 103 ? 5.586 1.246 1.924 1.00 98.62 103 LEU A CA 1
ATOM 760 C C . LEU A 1 103 ? 5.641 2.252 0.774 1.00 98.62 103 LEU A C 1
ATOM 762 O O . LEU A 1 103 ? 6.034 1.878 -0.332 1.00 98.62 103 LEU A O 1
ATOM 766 N N . GLN A 1 104 ? 5.321 3.524 1.025 1.00 98.56 104 GLN A N 1
ATOM 767 C CA . GLN A 1 104 ? 5.418 4.564 0.003 1.00 98.56 104 GLN A CA 1
ATOM 768 C C . GLN A 1 104 ? 6.865 4.740 -0.479 1.00 98.56 104 GLN A C 1
ATOM 770 O O . GLN A 1 104 ? 7.118 4.778 -1.682 1.00 98.56 104 GLN A O 1
ATOM 775 N N . SER A 1 105 ? 7.830 4.743 0.444 1.00 97.88 105 SER A N 1
ATOM 776 C CA . SER A 1 105 ? 9.254 4.840 0.103 1.00 97.88 105 SER A CA 1
ATOM 777 C C . SER A 1 105 ? 9.732 3.645 -0.732 1.00 97.88 105 SER A C 1
ATOM 779 O O . SER A 1 105 ? 10.483 3.815 -1.696 1.00 97.88 105 SER A O 1
ATOM 781 N N . GLN A 1 106 ? 9.283 2.430 -0.402 1.00 98.56 106 GLN A N 1
ATOM 782 C CA . GLN A 1 106 ? 9.593 1.227 -1.178 1.00 98.56 106 GLN A CA 1
ATOM 783 C C . GLN A 1 106 ? 8.970 1.270 -2.581 1.00 98.56 106 GLN A C 1
ATOM 785 O O . GLN A 1 106 ? 9.634 0.901 -3.552 1.00 98.56 106 GLN A O 1
ATOM 790 N N . ILE A 1 107 ? 7.724 1.739 -2.709 1.00 98.31 107 ILE A N 1
ATOM 791 C CA . ILE A 1 107 ? 7.041 1.912 -4.001 1.00 98.31 107 ILE A CA 1
ATOM 792 C C . ILE A 1 107 ? 7.794 2.914 -4.880 1.00 98.31 107 ILE A C 1
ATOM 794 O O . ILE A 1 107 ? 8.036 2.633 -6.058 1.00 98.31 107 ILE A O 1
ATOM 798 N N . ASP A 1 108 ? 8.212 4.047 -4.320 1.00 96.81 108 ASP A N 1
ATOM 799 C CA . ASP A 1 108 ? 8.959 5.073 -5.049 1.00 96.81 108 ASP A CA 1
ATOM 800 C C . ASP A 1 108 ? 10.321 4.538 -5.515 1.00 96.81 108 ASP A C 1
ATOM 802 O O . ASP A 1 108 ? 10.699 4.694 -6.681 1.00 96.81 108 ASP A O 1
ATOM 806 N N . ALA A 1 109 ? 11.032 3.821 -4.638 1.00 96.25 109 ALA A N 1
ATOM 807 C CA . ALA A 1 109 ? 12.308 3.193 -4.966 1.00 96.25 109 ALA A CA 1
ATOM 808 C C . ALA A 1 109 ? 12.171 2.133 -6.072 1.00 96.25 109 ALA A C 1
ATOM 810 O O . ALA A 1 109 ? 12.977 2.103 -7.005 1.00 96.25 109 ALA A O 1
ATOM 811 N N . LEU A 1 110 ? 11.139 1.286 -6.006 1.00 96.25 110 LEU A N 1
ATOM 812 C CA . LEU A 1 110 ? 10.853 0.282 -7.035 1.00 96.25 110 LEU A CA 1
ATOM 813 C C . LEU A 1 110 ? 10.468 0.925 -8.367 1.00 96.25 110 LEU A C 1
ATOM 815 O O . LEU A 1 110 ? 10.922 0.471 -9.417 1.00 96.25 110 LEU A O 1
ATOM 819 N N . THR A 1 111 ? 9.674 1.994 -8.333 1.00 91.81 111 THR A N 1
ATOM 820 C CA . THR A 1 111 ? 9.283 2.748 -9.530 1.00 91.81 111 THR A CA 1
ATOM 821 C C . THR A 1 111 ? 10.514 3.327 -10.226 1.00 91.81 111 THR A C 1
ATOM 823 O O . THR A 1 111 ? 10.669 3.176 -11.440 1.00 91.81 111 THR A O 1
ATOM 826 N N . LEU A 1 112 ? 11.438 3.912 -9.458 1.00 85.69 112 LEU A N 1
ATOM 827 C CA . LEU A 1 112 ? 12.694 4.438 -9.983 1.00 85.69 112 LEU A CA 1
ATOM 828 C C . LEU A 1 112 ? 13.604 3.328 -10.532 1.00 85.69 112 LEU A C 1
ATOM 830 O O . LEU A 1 112 ? 14.160 3.466 -11.621 1.00 85.69 112 LEU A O 1
ATOM 834 N N . ALA A 1 113 ? 13.731 2.212 -9.811 1.00 88.69 113 ALA A N 1
ATOM 835 C CA . ALA A 1 113 ? 14.544 1.077 -10.241 1.00 88.69 113 ALA A CA 1
ATOM 836 C C . ALA A 1 113 ? 14.013 0.444 -11.537 1.00 88.69 113 ALA A C 1
ATOM 838 O O . ALA A 1 113 ? 14.792 0.104 -12.427 1.00 88.69 113 ALA A O 1
ATOM 839 N N . LEU A 1 114 ? 12.690 0.319 -11.675 1.00 86.75 114 LEU A N 1
ATOM 840 C CA . LEU A 1 114 ? 12.065 -0.208 -12.884 1.00 86.75 114 LEU A CA 1
ATOM 841 C C . LEU A 1 114 ? 12.254 0.734 -14.077 1.00 86.75 114 LEU A C 1
ATOM 843 O O . LEU A 1 114 ? 12.541 0.264 -15.178 1.00 86.75 114 LEU A O 1
ATOM 847 N N . ALA A 1 115 ? 12.142 2.048 -13.859 1.00 77.38 115 ALA A N 1
ATOM 848 C CA . ALA A 1 115 ? 12.434 3.044 -14.885 1.00 77.38 115 ALA A CA 1
ATOM 849 C C . ALA A 1 115 ? 13.893 2.946 -15.363 1.00 77.38 115 ALA A C 1
ATOM 851 O O . ALA A 1 115 ? 14.134 2.906 -16.565 1.00 77.38 115 ALA A O 1
ATOM 852 N N . ALA A 1 116 ? 14.848 2.807 -14.439 1.00 76.06 116 ALA A N 1
ATOM 853 C CA . ALA A 1 116 ? 16.265 2.648 -14.769 1.00 76.06 116 ALA A CA 1
ATOM 854 C C . ALA A 1 116 ? 16.592 1.301 -15.444 1.00 76.06 116 ALA A C 1
ATOM 856 O O . ALA A 1 116 ? 17.500 1.216 -16.266 1.00 76.06 116 ALA A O 1
ATOM 857 N N . SER A 1 117 ? 15.865 0.230 -15.114 1.00 80.94 117 SER A N 1
ATOM 858 C CA . SER A 1 117 ? 16.107 -1.101 -15.684 1.00 80.94 117 SER A CA 1
ATOM 859 C C . SER A 1 117 ? 15.583 -1.261 -17.115 1.00 80.94 117 SER A C 1
ATOM 861 O O . SER A 1 117 ? 15.944 -2.234 -17.786 1.00 80.94 117 SER A O 1
ATOM 863 N N . ARG A 1 118 ? 14.705 -0.374 -17.595 1.00 74.06 118 ARG A N 1
ATOM 864 C CA . ARG A 1 118 ? 14.061 -0.509 -18.904 1.00 74.06 118 ARG A CA 1
ATOM 865 C C . ARG A 1 118 ? 14.989 -0.018 -20.023 1.00 74.06 118 ARG A C 1
ATOM 867 O O . ARG A 1 118 ? 14.724 1.002 -20.642 1.00 74.06 118 ARG A O 1
ATOM 874 N N . GLN A 1 119 ? 16.052 -0.770 -20.322 1.00 73.56 119 GLN A N 1
ATOM 875 C CA . GLN A 1 119 ? 16.804 -0.569 -21.565 1.00 73.56 119 GLN A CA 1
ATOM 876 C C . GLN A 1 119 ? 16.025 -1.136 -22.754 1.00 73.56 119 GLN A C 1
ATOM 878 O O . GLN A 1 119 ? 15.883 -2.352 -22.901 1.00 73.56 119 GLN A O 1
ATOM 883 N N . VAL A 1 120 ? 15.537 -0.257 -23.624 1.00 79.50 120 VAL A N 1
ATOM 884 C CA . VAL A 1 120 ? 14.912 -0.630 -24.894 1.00 79.50 120 VAL A CA 1
ATOM 885 C C . VAL A 1 120 ? 15.991 -0.644 -25.969 1.00 79.50 120 VAL A C 1
ATOM 887 O O . VAL A 1 120 ? 16.614 0.380 -26.237 1.00 79.50 120 VAL A O 1
ATOM 890 N N . VAL A 1 121 ? 16.216 -1.812 -26.578 1.00 87.25 121 VAL A N 1
ATOM 891 C CA . VAL A 1 121 ? 17.095 -1.968 -27.744 1.00 87.25 121 VAL A CA 1
ATOM 892 C C . VAL A 1 121 ? 16.234 -2.238 -28.969 1.00 87.25 121 VAL A C 1
ATOM 894 O O . VAL A 1 121 ? 15.605 -3.292 -29.075 1.00 87.25 121 VAL A O 1
ATOM 897 N N . THR A 1 122 ? 16.241 -1.302 -29.909 1.00 90.00 122 THR A N 1
ATOM 898 C CA . THR A 1 122 ? 15.489 -1.384 -31.160 1.00 90.00 122 THR A CA 1
ATOM 899 C C . THR A 1 122 ? 16.472 -1.539 -32.323 1.00 90.00 122 THR A C 1
ATOM 901 O O . THR A 1 122 ? 17.138 -0.567 -32.691 1.00 90.00 122 THR A O 1
ATOM 904 N N . PRO A 1 123 ? 16.620 -2.743 -32.907 1.00 91.62 123 PRO A N 1
ATOM 905 C CA . PRO A 1 123 ? 17.543 -2.956 -34.015 1.00 91.62 123 PRO A CA 1
ATOM 906 C C . PRO A 1 123 ? 17.059 -2.240 -35.281 1.00 91.62 123 PRO A C 1
ATOM 908 O O . PRO A 1 123 ? 15.897 -2.354 -35.661 1.00 91.62 123 PRO A O 1
ATOM 911 N N . ILE A 1 124 ? 17.976 -1.542 -35.952 1.00 92.69 124 ILE A N 1
ATOM 912 C CA . ILE A 1 124 ? 17.787 -0.955 -37.287 1.00 92.69 124 ILE A CA 1
ATOM 913 C C . ILE A 1 124 ? 18.318 -1.922 -38.346 1.00 92.69 124 ILE A C 1
ATOM 915 O O . ILE A 1 124 ? 17.642 -2.214 -39.327 1.00 92.69 124 ILE A O 1
ATOM 919 N N . ILE A 1 125 ? 19.536 -2.430 -38.136 1.00 92.75 125 ILE A N 1
ATOM 920 C CA . ILE A 1 125 ? 20.202 -3.398 -39.006 1.00 92.75 125 ILE A CA 1
ATOM 921 C C . ILE A 1 125 ? 20.521 -4.636 -38.174 1.00 92.75 125 ILE A C 1
ATOM 923 O O . ILE A 1 125 ? 21.315 -4.581 -37.232 1.00 92.75 125 ILE A O 1
ATOM 927 N N . SER A 1 126 ? 19.919 -5.763 -38.548 1.00 86.69 126 SER A N 1
ATOM 928 C CA . SER A 1 126 ? 20.214 -7.079 -37.984 1.00 86.69 126 SER A CA 1
ATOM 929 C C . SER A 1 126 ? 20.933 -7.953 -39.011 1.00 86.69 126 SER A C 1
ATOM 931 O O . SER A 1 126 ? 20.438 -8.141 -40.125 1.00 86.69 126 SER A O 1
ATOM 933 N N . GLY A 1 127 ? 22.070 -8.529 -38.619 1.00 86.44 127 GLY A N 1
ATOM 934 C CA . GLY A 1 127 ? 22.899 -9.349 -39.503 1.00 86.44 127 GLY A CA 1
ATOM 935 C C . GLY A 1 127 ? 23.850 -8.526 -40.377 1.00 86.44 127 GLY A C 1
ATOM 936 O O . GLY A 1 127 ? 23.866 -7.299 -40.334 1.00 86.44 127 GLY A O 1
ATOM 937 N N . SER A 1 128 ? 24.682 -9.218 -41.159 1.00 91.62 128 SER A N 1
ATOM 938 C CA . SER A 1 128 ? 25.690 -8.579 -42.012 1.00 91.62 128 SER A CA 1
ATOM 939 C C . SER A 1 128 ? 25.049 -8.008 -43.274 1.00 91.62 128 SER A C 1
ATOM 941 O O . SER A 1 128 ? 24.615 -8.765 -44.138 1.00 91.62 128 SER A O 1
ATOM 943 N N . GLN A 1 129 ? 25.033 -6.684 -43.382 1.00 95.62 129 GLN A N 1
ATOM 944 C CA . GLN A 1 129 ? 24.607 -5.939 -44.561 1.00 95.62 129 GLN A CA 1
ATOM 945 C C . GLN A 1 129 ? 25.815 -5.248 -45.191 1.00 95.62 129 GLN A C 1
ATOM 947 O O . GLN A 1 129 ? 26.637 -4.678 -44.475 1.00 95.62 129 GLN A O 1
ATOM 952 N N . ASP A 1 130 ? 25.929 -5.269 -46.515 1.00 95.50 130 ASP A N 1
ATOM 953 C CA . ASP A 1 130 ? 27.056 -4.671 -47.226 1.00 95.50 130 ASP A CA 1
ATOM 954 C C . ASP A 1 130 ? 26.632 -3.844 -48.445 1.00 95.50 130 ASP A C 1
ATOM 956 O O . ASP A 1 130 ? 25.503 -3.922 -48.935 1.00 95.50 130 ASP A O 1
ATOM 960 N N . THR A 1 131 ? 27.526 -2.976 -48.908 1.00 95.25 131 THR A N 1
ATOM 961 C CA . THR A 1 131 ? 27.359 -2.198 -50.139 1.00 95.25 131 THR A CA 1
ATOM 962 C C . THR A 1 131 ? 28.718 -1.886 -50.754 1.00 95.25 131 THR A C 1
ATOM 964 O O . THR A 1 131 ? 29.692 -1.675 -50.037 1.00 95.25 131 THR A O 1
ATOM 967 N N . ASN A 1 132 ? 28.783 -1.842 -52.080 1.00 94.94 132 ASN A N 1
ATOM 968 C CA . ASN A 1 132 ? 29.917 -1.312 -52.846 1.00 94.94 132 ASN A CA 1
ATOM 969 C C . ASN A 1 132 ? 29.604 0.051 -53.480 1.00 94.94 132 ASN A C 1
ATOM 971 O O . ASN A 1 132 ? 30.371 0.540 -54.303 1.00 94.94 132 ASN A O 1
ATOM 975 N N . SER A 1 133 ? 28.445 0.617 -53.147 1.00 94.06 133 SER A N 1
ATOM 976 C CA . SER A 1 133 ? 27.977 1.887 -53.683 1.00 94.06 133 SER A CA 1
ATOM 977 C C . SER A 1 133 ? 28.665 3.054 -52.986 1.00 94.06 133 SER A C 1
ATOM 979 O O . SER A 1 133 ? 28.770 3.066 -51.756 1.00 94.06 133 SER A O 1
ATOM 981 N N . ASP A 1 134 ? 29.049 4.060 -53.766 1.00 91.94 134 ASP A N 1
ATOM 982 C CA . ASP A 1 134 ? 29.475 5.369 -53.267 1.00 91.94 134 ASP A CA 1
ATOM 983 C C . ASP A 1 134 ? 28.298 6.292 -52.910 1.00 91.94 134 ASP A C 1
ATOM 985 O O . ASP A 1 134 ? 28.475 7.383 -52.368 1.00 91.94 134 ASP A O 1
ATOM 989 N N . THR A 1 135 ? 27.074 5.824 -53.163 1.00 92.62 135 THR A N 1
ATOM 990 C CA . THR A 1 135 ? 25.830 6.450 -52.718 1.00 92.62 135 THR A CA 1
ATOM 991 C C . THR A 1 135 ? 25.213 5.682 -51.553 1.00 92.62 135 THR A C 1
ATOM 993 O O . THR A 1 135 ? 25.440 4.484 -51.372 1.00 92.62 135 THR A O 1
ATOM 996 N N . LEU A 1 136 ? 24.422 6.390 -50.750 1.00 92.50 136 LEU A N 1
ATOM 997 C CA . LEU A 1 136 ? 23.752 5.863 -49.565 1.00 92.50 136 LEU A CA 1
ATOM 998 C C . LEU A 1 136 ? 22.645 4.876 -49.942 1.00 92.50 136 LEU A C 1
ATOM 1000 O O . LEU A 1 136 ? 21.707 5.215 -50.661 1.00 92.50 136 LEU A O 1
ATOM 1004 N N . VAL A 1 137 ? 22.751 3.649 -49.430 1.00 95.25 137 VAL A N 1
ATOM 1005 C CA . VAL A 1 137 ? 21.812 2.553 -49.693 1.00 95.25 137 VAL A CA 1
ATOM 1006 C C . VAL A 1 137 ? 21.124 2.145 -48.397 1.00 95.25 137 VAL A C 1
ATOM 1008 O O . VAL A 1 137 ? 21.797 1.822 -47.420 1.00 95.25 137 VAL A O 1
ATOM 1011 N N . ALA A 1 138 ? 19.793 2.096 -48.397 1.00 94.88 138 ALA A N 1
ATOM 1012 C CA . ALA A 1 138 ? 18.997 1.605 -47.274 1.00 94.88 138 ALA A CA 1
ATOM 1013 C C . ALA A 1 138 ? 19.309 0.134 -46.953 1.00 94.88 138 ALA A C 1
ATOM 1015 O O . ALA A 1 138 ? 19.321 -0.713 -47.851 1.00 94.88 138 ALA A O 1
ATOM 1016 N N . LYS A 1 139 ? 19.564 -0.173 -45.675 1.00 94.62 139 LYS A N 1
ATOM 1017 C CA . LYS A 1 139 ? 19.890 -1.534 -45.200 1.00 94.62 139 LYS A CA 1
ATOM 1018 C C . LYS A 1 139 ? 18.954 -2.064 -44.121 1.00 94.62 139 LYS A C 1
ATOM 1020 O O . LYS A 1 139 ? 18.932 -3.269 -43.886 1.00 94.62 139 LYS A O 1
ATOM 1025 N N . GLY A 1 140 ? 18.169 -1.198 -43.493 1.00 93.75 140 GLY A N 1
ATOM 1026 C CA . GLY A 1 140 ? 17.169 -1.596 -42.512 1.00 93.75 140 GLY A CA 1
ATOM 1027 C C . GLY A 1 140 ? 16.449 -0.390 -41.933 1.00 93.75 140 GLY A C 1
ATOM 1028 O O . GLY A 1 140 ? 16.914 0.740 -42.082 1.00 93.75 140 GLY A O 1
ATOM 1029 N N . ALA A 1 141 ? 15.307 -0.629 -41.299 1.00 93.38 141 ALA A N 1
ATOM 1030 C CA . ALA A 1 141 ? 14.511 0.417 -40.682 1.00 93.38 141 ALA A CA 1
ATOM 1031 C C . ALA A 1 141 ? 13.829 -0.090 -39.413 1.00 93.38 141 ALA A C 1
ATOM 1033 O O . ALA A 1 141 ? 13.515 -1.276 -39.297 1.00 93.38 141 ALA A O 1
ATOM 1034 N N . CYS A 1 142 ? 13.561 0.818 -38.481 1.00 92.44 142 CYS A N 1
ATOM 1035 C CA . CYS A 1 142 ? 12.810 0.526 -37.271 1.00 92.44 142 CYS A CA 1
ATOM 1036 C C . CYS A 1 142 ? 11.811 1.634 -36.941 1.00 92.44 142 CYS A C 1
ATOM 1038 O O . CYS A 1 142 ? 12.006 2.800 -37.284 1.00 92.44 142 CYS A O 1
ATOM 1040 N N . LEU A 1 143 ? 10.760 1.272 -36.208 1.00 91.25 143 LEU A N 1
ATOM 1041 C CA . LEU A 1 143 ? 9.886 2.243 -35.565 1.00 91.25 143 LEU A CA 1
ATOM 1042 C C . LEU A 1 143 ? 10.516 2.685 -34.243 1.00 91.25 143 LEU A C 1
ATOM 1044 O O . LEU A 1 143 ? 10.777 1.856 -33.373 1.00 91.25 143 LEU A O 1
ATOM 1048 N N . LEU A 1 144 ? 10.714 3.988 -34.083 1.00 88.31 144 LEU A N 1
ATOM 1049 C CA . LEU A 1 144 ? 11.102 4.608 -32.830 1.00 88.31 144 LEU A CA 1
ATOM 1050 C C . LEU A 1 144 ? 9.883 5.262 -32.183 1.00 88.31 144 LEU A C 1
ATOM 1052 O O . LEU A 1 144 ? 9.305 6.203 -32.729 1.00 88.31 144 LEU A O 1
ATOM 1056 N N . ASN A 1 145 ? 9.507 4.761 -31.010 1.00 87.06 145 ASN A N 1
ATOM 1057 C CA . ASN A 1 145 ? 8.455 5.327 -30.178 1.00 87.06 145 ASN A CA 1
ATOM 1058 C C . ASN A 1 145 ? 9.098 6.143 -29.041 1.00 87.06 145 ASN A C 1
ATOM 1060 O O . ASN A 1 145 ? 9.742 5.554 -28.171 1.00 87.06 145 ASN A O 1
ATOM 1064 N N . PRO A 1 146 ? 8.926 7.477 -28.999 1.00 80.25 146 PRO A N 1
ATOM 1065 C CA . PRO A 1 146 ? 9.509 8.324 -27.954 1.00 80.25 146 PRO A CA 1
ATOM 1066 C C . PRO A 1 146 ? 9.100 7.937 -26.527 1.00 80.25 146 PRO A C 1
ATOM 1068 O O . PRO A 1 146 ? 9.847 8.181 -25.582 1.00 80.25 146 PRO A O 1
ATOM 1071 N N . ASN A 1 147 ? 7.932 7.311 -26.348 1.00 81.19 147 ASN A N 1
ATOM 1072 C CA . ASN A 1 147 ? 7.482 6.844 -25.032 1.00 81.19 147 ASN A CA 1
ATOM 1073 C C . ASN A 1 147 ? 8.346 5.704 -24.489 1.00 81.19 147 ASN A C 1
ATOM 1075 O O . ASN A 1 147 ? 8.470 5.559 -23.277 1.00 81.19 147 ASN A O 1
ATOM 1079 N N . ASP A 1 148 ? 8.959 4.921 -25.376 1.00 77.19 148 ASP A N 1
ATOM 1080 C CA . ASP A 1 148 ? 9.869 3.843 -24.993 1.00 77.19 148 ASP A CA 1
ATOM 1081 C C . ASP A 1 148 ? 11.264 4.365 -24.614 1.00 77.19 148 ASP A C 1
ATOM 1083 O O . ASP A 1 148 ? 12.061 3.615 -24.061 1.00 77.19 148 ASP A O 1
ATOM 1087 N N . LEU A 1 149 ? 11.542 5.651 -24.867 1.00 73.56 149 LEU A N 1
ATOM 1088 C CA . LEU A 1 149 ? 12.811 6.310 -24.553 1.00 73.56 149 LEU A CA 1
ATOM 1089 C C . LEU A 1 149 ? 12.711 7.343 -23.414 1.00 73.56 149 LEU A C 1
ATOM 1091 O O . LEU A 1 149 ? 13.740 7.864 -23.005 1.00 73.56 149 LEU A O 1
ATOM 1095 N N . GLY A 1 150 ? 11.513 7.641 -22.892 1.00 69.31 150 GLY A N 1
ATOM 1096 C CA . GLY A 1 150 ? 11.325 8.605 -21.792 1.00 69.31 150 GLY A CA 1
ATOM 1097 C C . GLY A 1 150 ? 10.844 10.008 -22.202 1.00 69.31 150 GLY A C 1
ATOM 1098 O O . GLY A 1 150 ? 11.349 10.994 -21.679 1.00 69.31 150 GLY A O 1
ATOM 1099 N N . ASN A 1 151 ? 9.888 10.094 -23.141 1.00 66.56 151 ASN A N 1
ATOM 1100 C CA . ASN A 1 151 ? 9.123 11.288 -23.580 1.00 66.56 151 ASN A CA 1
ATOM 1101 C C . ASN A 1 151 ? 9.012 12.443 -22.539 1.00 66.56 151 ASN A C 1
ATOM 1103 O O . ASN A 1 151 ? 8.756 12.160 -21.366 1.00 66.56 151 ASN A O 1
ATOM 1107 N N . PRO A 1 152 ? 9.088 13.739 -22.939 1.00 64.31 152 PRO A N 1
ATOM 1108 C CA . PRO A 1 152 ? 9.118 14.276 -24.318 1.00 64.31 152 PRO A CA 1
ATOM 1109 C C . PRO A 1 152 ? 10.499 14.573 -24.881 1.00 64.31 152 PRO A C 1
ATOM 1111 O O . PRO A 1 152 ? 10.639 14.694 -26.096 1.00 64.31 152 PRO A O 1
ATOM 1114 N N . VAL A 1 153 ? 11.504 14.675 -24.017 1.00 74.69 153 VAL A N 1
ATOM 1115 C CA . VAL A 1 153 ? 12.895 14.893 -24.406 1.00 74.69 153 VAL A CA 1
ATOM 1116 C C . VAL A 1 153 ? 13.710 13.774 -23.793 1.00 74.69 153 VAL A C 1
ATOM 1118 O O . VAL A 1 153 ? 13.846 13.693 -22.577 1.00 74.69 153 VAL A O 1
ATOM 1121 N N . ALA A 1 154 ? 14.227 12.908 -24.653 1.00 78.62 154 ALA A N 1
ATOM 1122 C CA . ALA A 1 154 ? 14.989 11.739 -24.262 1.00 78.62 154 ALA A CA 1
ATOM 1123 C C . ALA A 1 154 ? 16.262 11.649 -25.094 1.00 78.62 154 ALA A C 1
ATOM 1125 O O . ALA A 1 154 ? 16.241 11.876 -26.309 1.00 78.62 154 ALA A O 1
ATOM 1126 N N . THR A 1 155 ? 17.358 11.283 -24.436 1.00 85.06 155 THR A N 1
ATOM 1127 C CA . THR A 1 155 ? 18.597 10.905 -25.108 1.00 85.06 155 THR A CA 1
ATOM 1128 C C . THR A 1 155 ? 18.602 9.407 -25.363 1.00 85.06 155 THR A C 1
ATOM 1130 O O . THR A 1 155 ? 18.251 8.621 -24.485 1.00 85.06 155 THR A O 1
ATOM 1133 N N . PHE A 1 156 ? 19.038 9.000 -26.544 1.00 86.81 156 PHE A N 1
ATOM 1134 C CA . PHE A 1 156 ? 19.252 7.600 -26.886 1.00 86.81 156 PHE A CA 1
ATOM 1135 C C . PHE A 1 156 ? 20.594 7.445 -27.590 1.00 86.81 156 PHE A C 1
ATOM 1137 O O . PHE A 1 156 ? 21.150 8.409 -28.113 1.00 86.81 156 PHE A O 1
ATOM 1144 N N . THR A 1 157 ? 21.127 6.233 -27.610 1.00 89.38 157 THR A N 1
ATOM 1145 C CA . THR A 1 157 ? 22.400 5.933 -28.258 1.00 89.38 157 THR A CA 1
ATOM 1146 C C . THR A 1 157 ? 22.153 5.100 -29.504 1.00 89.38 157 THR A C 1
ATOM 1148 O O . THR A 1 157 ? 21.554 4.029 -29.438 1.00 89.38 157 THR A O 1
ATOM 1151 N N . LEU A 1 158 ? 22.625 5.582 -30.650 1.00 91.00 158 LEU A N 1
ATOM 1152 C CA . LEU A 1 158 ? 22.804 4.765 -31.841 1.00 91.00 158 LEU A CA 1
ATOM 1153 C C . LEU A 1 158 ? 24.125 4.011 -31.706 1.00 91.00 158 LEU A C 1
ATOM 1155 O O . LEU A 1 158 ? 25.187 4.626 -31.649 1.00 91.00 158 LEU A O 1
ATOM 1159 N N . GLU A 1 159 ? 24.060 2.688 -31.680 1.00 92.88 159 GLU A N 1
ATOM 1160 C CA . GLU A 1 159 ? 25.214 1.793 -31.633 1.00 92.88 159 GLU A CA 1
ATOM 1161 C C . GLU A 1 159 ? 25.335 1.061 -32.968 1.00 92.88 159 GLU A C 1
ATOM 1163 O O . GLU A 1 159 ? 24.353 0.490 -33.441 1.00 92.88 159 GLU A O 1
ATOM 1168 N N . ALA A 1 160 ? 26.527 1.034 -33.566 1.00 94.06 160 ALA A N 1
ATOM 1169 C CA . ALA A 1 160 ? 26.775 0.331 -34.818 1.00 94.06 160 ALA A CA 1
ATOM 1170 C C . ALA A 1 160 ? 28.127 -0.395 -34.833 1.00 94.06 160 ALA A C 1
ATOM 1172 O O . ALA A 1 160 ? 29.102 0.060 -34.242 1.00 94.06 160 ALA A O 1
ATOM 1173 N N . ILE A 1 161 ? 28.195 -1.522 -35.549 1.00 95.88 161 ILE A N 1
ATOM 1174 C CA . ILE A 1 161 ? 29.438 -2.251 -35.838 1.00 95.88 161 ILE A CA 1
ATOM 1175 C C . ILE A 1 161 ? 29.695 -2.194 -37.342 1.00 95.88 161 ILE A C 1
ATOM 1177 O O . ILE A 1 161 ? 28.974 -2.833 -38.115 1.00 95.88 161 ILE A O 1
ATOM 1181 N N . ILE A 1 162 ? 30.721 -1.447 -37.751 1.00 96.06 162 ILE A N 1
ATOM 1182 C CA . ILE A 1 162 ? 31.009 -1.138 -39.160 1.00 96.06 162 ILE A CA 1
ATOM 1183 C C . ILE A 1 162 ? 32.463 -1.489 -39.499 1.00 96.06 162 ILE A C 1
ATOM 1185 O O . ILE A 1 162 ? 33.349 -1.404 -38.648 1.00 96.06 162 ILE A O 1
ATOM 1189 N N . GLN A 1 163 ? 32.706 -1.898 -40.742 1.00 96.38 163 GLN A N 1
ATOM 1190 C CA . GLN A 1 163 ? 34.034 -2.077 -41.331 1.00 96.38 163 GLN A CA 1
ATOM 1191 C C . GLN A 1 163 ? 34.005 -1.761 -42.834 1.00 96.38 163 GLN A C 1
ATOM 1193 O O . GLN A 1 163 ? 32.944 -1.776 -43.460 1.00 96.38 163 GLN A O 1
ATOM 1198 N N . THR A 1 164 ? 35.177 -1.547 -43.419 1.00 97.12 164 THR A N 1
ATOM 1199 C CA . THR A 1 164 ? 35.411 -1.544 -44.872 1.00 97.12 164 THR A CA 1
ATOM 1200 C C . THR A 1 164 ? 36.280 -2.748 -45.260 1.00 97.12 164 THR A C 1
ATOM 1202 O O . THR A 1 164 ? 36.879 -3.385 -44.397 1.00 97.12 164 THR A O 1
ATOM 1205 N N . THR A 1 165 ? 36.353 -3.124 -46.531 1.00 97.19 165 THR A N 1
ATOM 1206 C CA . THR A 1 165 ? 37.351 -4.101 -47.010 1.00 97.19 165 THR A CA 1
ATOM 1207 C C . THR A 1 165 ? 38.689 -3.450 -47.358 1.00 97.19 165 THR A C 1
ATOM 1209 O O . THR A 1 165 ? 39.701 -4.145 -47.377 1.00 97.19 165 THR A O 1
ATOM 1212 N N . ASP A 1 166 ? 38.705 -2.133 -47.588 1.00 96.19 166 ASP A N 1
ATOM 1213 C CA . ASP A 1 166 ? 39.895 -1.341 -47.909 1.00 96.19 166 ASP A CA 1
ATOM 1214 C C . ASP A 1 166 ? 39.883 -0.035 -47.102 1.00 96.19 166 ASP A C 1
ATOM 1216 O O . ASP A 1 166 ? 38.948 0.764 -47.191 1.00 96.19 166 ASP A O 1
ATOM 1220 N N . ALA A 1 167 ? 40.939 0.185 -46.316 1.00 95.88 167 ALA A N 1
ATOM 1221 C CA . ALA A 1 167 ? 41.076 1.347 -45.443 1.00 95.88 167 ALA A CA 1
ATOM 1222 C C . ALA A 1 167 ? 41.219 2.687 -46.184 1.00 95.88 167 ALA A C 1
ATOM 1224 O O . ALA A 1 167 ? 41.133 3.745 -45.562 1.00 95.88 167 ALA A O 1
ATOM 1225 N N . SER A 1 168 ? 41.422 2.660 -47.499 1.00 96.19 168 SER A N 1
ATOM 1226 C CA . SER A 1 168 ? 41.469 3.853 -48.346 1.00 96.19 168 SER A CA 1
ATOM 1227 C C . SER A 1 168 ? 40.090 4.495 -48.528 1.00 96.19 168 SER A C 1
ATOM 1229 O O . SER A 1 168 ? 40.006 5.683 -48.837 1.00 96.19 168 SER A O 1
ATOM 1231 N N . TYR A 1 169 ? 39.011 3.736 -48.300 1.00 96.31 169 TYR A N 1
ATOM 1232 C CA . TYR A 1 169 ? 37.633 4.183 -48.497 1.00 96.31 169 TYR A CA 1
ATOM 1233 C C . TYR A 1 169 ? 36.834 4.047 -47.202 1.00 96.31 169 TYR A C 1
ATOM 1235 O O . TYR A 1 169 ? 36.698 2.960 -46.640 1.00 96.31 169 TYR A O 1
ATOM 1243 N N . ALA A 1 170 ? 36.278 5.158 -46.723 1.00 95.19 170 ALA A N 1
ATOM 1244 C CA . ALA A 1 170 ? 35.493 5.163 -45.497 1.00 95.19 170 ALA A CA 1
ATOM 1245 C C . ALA A 1 170 ? 34.126 4.490 -45.706 1.00 95.19 170 ALA A C 1
ATOM 1247 O O . ALA A 1 170 ? 33.395 4.828 -46.635 1.00 95.19 170 ALA A O 1
ATOM 1248 N N . ALA A 1 171 ? 33.773 3.559 -44.825 1.00 96.50 171 ALA A N 1
ATOM 1249 C CA . ALA A 1 171 ? 32.421 3.041 -44.691 1.00 96.50 171 ALA A CA 1
ATOM 1250 C C . ALA A 1 171 ? 31.606 3.997 -43.820 1.00 96.50 171 ALA A C 1
ATOM 1252 O O . ALA A 1 171 ? 32.031 4.349 -42.718 1.00 96.50 171 ALA A O 1
ATOM 1253 N N . THR A 1 172 ? 30.435 4.393 -44.306 1.00 95.12 172 THR A N 1
ATOM 1254 C CA . THR A 1 172 ? 29.613 5.432 -43.689 1.00 95.12 172 THR A CA 1
ATOM 1255 C C . THR A 1 172 ? 28.194 4.931 -43.453 1.00 95.12 172 THR A C 1
ATOM 1257 O O . THR A 1 172 ? 27.557 4.445 -44.382 1.00 95.12 172 THR A O 1
ATOM 1260 N N . LEU A 1 173 ? 27.701 5.062 -42.220 1.00 94.50 173 LEU A N 1
ATOM 1261 C CA . LEU 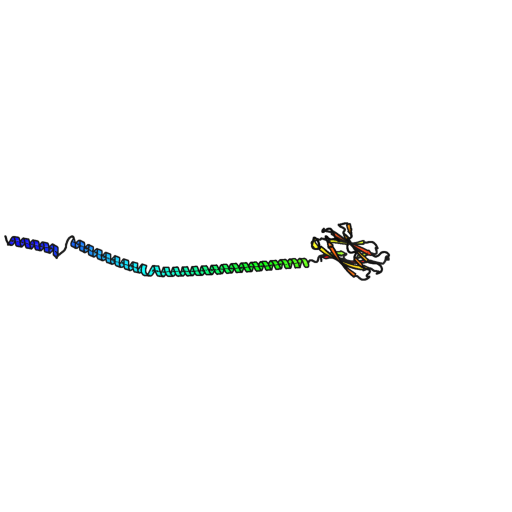A 1 173 ? 26.320 4.812 -41.815 1.00 94.50 173 LEU A CA 1
ATOM 1262 C C . LEU A 1 173 ? 25.667 6.130 -41.388 1.00 94.50 173 LEU A C 1
ATOM 1264 O O . LEU A 1 173 ? 26.178 6.824 -40.509 1.00 94.50 173 LEU A O 1
ATOM 1268 N N . GLU A 1 174 ? 24.513 6.439 -41.961 1.00 93.38 174 GLU A N 1
ATOM 1269 C CA . GLU A 1 174 ? 23.649 7.538 -41.523 1.00 93.38 174 GLU A CA 1
ATOM 1270 C C . GLU A 1 174 ? 22.263 7.018 -41.139 1.00 93.38 174 GLU A C 1
ATOM 1272 O O . GLU A 1 174 ? 21.858 5.921 -41.545 1.00 93.38 174 GLU A O 1
ATOM 1277 N N . ILE A 1 175 ? 21.521 7.842 -40.399 1.00 92.62 175 ILE A N 1
ATOM 1278 C CA . ILE A 1 175 ? 20.104 7.624 -40.128 1.00 92.62 175 ILE A CA 1
ATOM 1279 C C . ILE A 1 175 ? 19.270 8.626 -40.919 1.00 92.62 175 ILE A C 1
ATOM 1281 O O . ILE A 1 175 ? 19.474 9.839 -40.847 1.00 92.62 175 ILE A O 1
ATOM 1285 N N . PHE A 1 176 ? 18.281 8.107 -41.634 1.00 91.81 176 PHE A N 1
ATOM 1286 C CA . PHE A 1 176 ? 17.276 8.892 -42.328 1.00 91.81 176 PHE A CA 1
ATOM 1287 C C . PHE A 1 176 ? 15.925 8.753 -41.626 1.00 91.81 176 PHE A C 1
ATOM 1289 O O . PHE A 1 176 ? 15.452 7.639 -41.397 1.00 91.81 176 PHE A O 1
ATOM 1296 N N . ASN A 1 177 ? 15.288 9.874 -41.292 1.00 91.62 177 ASN A N 1
ATOM 1297 C CA . ASN A 1 177 ? 13.928 9.876 -40.774 1.00 91.62 177 ASN A CA 1
ATOM 1298 C C . ASN A 1 177 ? 12.947 9.795 -41.950 1.00 91.62 177 ASN A C 1
ATOM 1300 O O . ASN A 1 177 ? 12.705 10.786 -42.639 1.00 91.62 177 ASN A O 1
ATOM 1304 N N . ILE A 1 178 ? 12.367 8.615 -42.174 1.00 92.31 178 ILE A N 1
ATOM 1305 C CA . ILE A 1 178 ? 11.371 8.397 -43.230 1.00 92.31 178 ILE A CA 1
ATOM 1306 C C . ILE A 1 178 ? 10.101 9.201 -42.945 1.00 92.31 178 ILE A C 1
ATOM 1308 O O . ILE A 1 178 ? 9.501 9.727 -43.880 1.00 92.31 178 ILE A O 1
ATOM 1312 N N . THR A 1 179 ? 9.697 9.312 -41.675 1.00 90.19 179 THR A N 1
ATOM 1313 C CA . THR A 1 179 ? 8.467 10.019 -41.287 1.00 90.19 179 THR A CA 1
ATOM 1314 C C . THR A 1 179 ? 8.521 11.491 -41.685 1.00 90.19 179 THR A C 1
ATOM 1316 O O . THR A 1 179 ? 7.539 12.032 -42.185 1.00 90.19 179 THR A O 1
ATOM 1319 N N . GLU A 1 180 ? 9.667 12.134 -41.480 1.00 88.12 180 GLU A N 1
ATOM 1320 C CA . GLU A 1 180 ? 9.859 13.561 -41.767 1.00 88.12 180 GLU A CA 1
ATOM 1321 C C . GLU A 1 180 ? 10.507 13.820 -43.137 1.00 88.12 180 GLU A C 1
ATOM 1323 O O . GLU A 1 180 ? 10.507 14.951 -43.617 1.00 88.12 180 GLU A O 1
ATOM 1328 N N . GLY A 1 181 ? 11.050 12.786 -43.784 1.00 88.94 181 GLY A N 1
ATOM 1329 C CA . GLY A 1 181 ? 11.742 12.900 -45.067 1.00 88.94 181 GLY A CA 1
ATOM 1330 C C . GLY A 1 181 ? 13.081 13.640 -44.984 1.00 88.94 181 GLY A C 1
ATOM 1331 O O . GLY A 1 181 ? 13.511 14.224 -45.979 1.00 88.94 181 GLY A O 1
ATOM 1332 N N . VAL A 1 182 ? 13.739 13.632 -43.821 1.00 89.25 182 VAL A N 1
ATOM 1333 C CA . VAL A 1 182 ? 14.988 14.368 -43.564 1.00 89.25 182 VAL A CA 1
ATOM 1334 C C . VAL A 1 182 ? 16.079 13.459 -42.998 1.00 89.25 182 VAL A C 1
ATOM 1336 O O . VAL A 1 182 ? 15.804 12.458 -42.338 1.00 89.25 182 VAL A O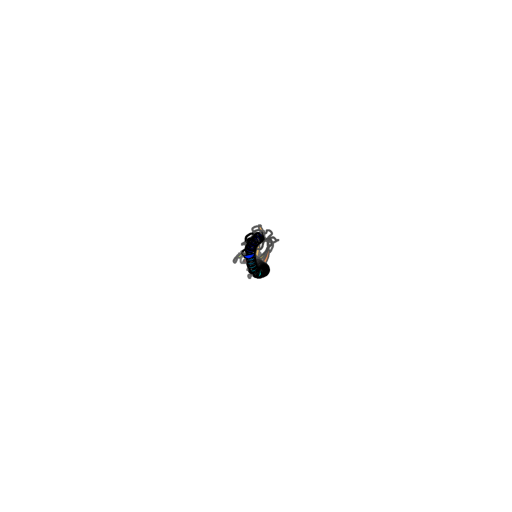 1
ATOM 1339 N N . VAL A 1 183 ? 17.340 13.815 -43.251 1.00 86.88 183 VAL A N 1
ATOM 1340 C CA . VAL A 1 183 ? 18.497 13.185 -42.595 1.00 86.88 183 VAL A CA 1
ATOM 1341 C C . VAL A 1 183 ? 18.556 13.668 -41.146 1.00 86.88 183 VAL A C 1
ATOM 1343 O O . VAL A 1 183 ? 18.380 14.860 -40.888 1.00 86.88 183 VAL A O 1
ATOM 1346 N N . VAL A 1 184 ? 18.812 12.757 -40.207 1.00 86.94 184 VAL A N 1
ATOM 1347 C CA . VAL A 1 184 ? 19.011 13.108 -38.793 1.00 86.94 184 VAL A CA 1
ATOM 1348 C C . VAL A 1 184 ? 20.318 13.900 -38.675 1.00 86.94 184 VAL A C 1
ATOM 1350 O O . VAL A 1 184 ? 21.365 13.437 -39.122 1.00 86.94 184 VAL A O 1
ATOM 1353 N N . ALA A 1 185 ? 20.249 15.117 -38.122 1.00 71.56 185 ALA A N 1
ATOM 1354 C CA . ALA A 1 185 ? 21.301 16.136 -38.246 1.00 71.56 185 ALA A CA 1
ATOM 1355 C C . ALA A 1 185 ? 22.680 15.716 -37.692 1.00 71.56 185 ALA A C 1
ATOM 1357 O O . ALA A 1 185 ? 23.703 16.222 -38.152 1.00 71.56 185 ALA A O 1
ATOM 1358 N N . HIS A 1 186 ? 22.712 14.785 -36.738 1.00 72.25 186 HIS A N 1
ATOM 1359 C CA . HIS A 1 186 ? 23.914 14.155 -36.197 1.00 72.25 186 HIS A CA 1
ATOM 1360 C C . HIS A 1 186 ? 23.636 12.670 -35.915 1.00 72.25 186 HIS A C 1
ATOM 1362 O O . HIS A 1 186 ? 22.487 12.329 -35.658 1.00 72.25 186 HIS A O 1
ATOM 1368 N N . PRO A 1 187 ? 24.654 11.790 -35.885 1.00 64.38 187 PRO A N 1
ATOM 1369 C CA . PRO A 1 187 ? 25.901 11.826 -36.635 1.00 64.38 187 PRO A CA 1
ATOM 1370 C C . PRO A 1 187 ? 25.794 11.016 -37.938 1.00 64.38 187 PRO A C 1
ATOM 1372 O O . PRO A 1 187 ? 25.005 10.081 -38.093 1.00 64.38 187 PRO A O 1
ATOM 1375 N N . VAL A 1 188 ? 26.746 11.280 -38.814 1.00 78.06 188 VAL A N 1
ATOM 1376 C CA . VAL A 1 188 ? 27.214 10.287 -39.770 1.00 78.06 188 VAL A CA 1
ATOM 1377 C C . VAL A 1 188 ? 28.284 9.453 -39.055 1.00 78.06 188 VAL A C 1
ATOM 1379 O O . VAL A 1 188 ? 29.304 9.991 -38.624 1.00 78.06 188 VAL A O 1
ATOM 1382 N N . ILE A 1 189 ? 28.053 8.153 -38.879 1.00 88.25 189 ILE A N 1
ATOM 1383 C CA . ILE A 1 189 ? 29.036 7.229 -38.303 1.00 88.25 189 ILE A CA 1
ATOM 1384 C C . ILE A 1 189 ? 29.959 6.771 -39.429 1.00 88.25 189 ILE A C 1
ATOM 1386 O O . ILE A 1 189 ? 29.501 6.146 -40.380 1.00 88.25 189 ILE A O 1
ATOM 1390 N N . THR A 1 190 ? 31.261 7.042 -39.326 1.00 92.62 190 THR A N 1
ATOM 1391 C CA . THR A 1 190 ? 32.225 6.676 -40.373 1.00 92.62 190 THR A CA 1
ATOM 1392 C C . THR A 1 190 ? 33.435 5.927 -39.821 1.00 92.62 190 THR A C 1
ATOM 1394 O O . THR A 1 190 ? 33.879 6.181 -38.701 1.00 92.62 190 THR A O 1
ATOM 1397 N N . THR A 1 191 ? 33.973 4.988 -40.600 1.00 94.56 191 THR A N 1
ATOM 1398 C CA . THR A 1 191 ? 35.212 4.268 -40.282 1.00 94.56 191 THR A CA 1
ATOM 1399 C C . THR A 1 191 ? 35.953 3.838 -41.539 1.00 94.56 191 THR A C 1
ATOM 1401 O O . THR A 1 191 ? 35.352 3.409 -42.519 1.00 94.56 191 THR A O 1
ATOM 1404 N N . THR A 1 192 ? 37.278 3.899 -41.498 1.00 96.38 192 THR A N 1
ATOM 1405 C CA . THR A 1 192 ? 38.177 3.296 -42.494 1.00 96.38 192 THR A CA 1
ATOM 1406 C C . THR A 1 192 ? 38.775 1.978 -41.997 1.00 96.38 192 THR A C 1
ATOM 1408 O O . THR A 1 192 ? 39.665 1.410 -42.620 1.00 96.38 192 THR A O 1
ATOM 1411 N N . SER A 1 193 ? 38.321 1.460 -40.855 1.00 96.31 193 SER A N 1
ATOM 1412 C CA . SER A 1 193 ? 38.852 0.216 -40.305 1.00 96.31 193 SER A CA 1
ATOM 1413 C C . SER A 1 193 ? 38.459 -0.982 -41.164 1.00 96.31 193 SER A C 1
ATOM 1415 O O . SER A 1 193 ? 37.282 -1.192 -41.465 1.00 96.31 193 SER A O 1
ATOM 1417 N N . THR A 1 194 ? 39.438 -1.825 -41.488 1.00 96.06 194 THR A N 1
ATOM 1418 C CA . THR A 1 194 ? 39.192 -3.121 -42.136 1.00 96.06 194 THR A CA 1
ATOM 1419 C C . THR A 1 194 ? 38.709 -4.201 -41.169 1.00 96.06 194 THR A C 1
ATOM 1421 O O . THR A 1 194 ? 38.348 -5.305 -41.577 1.00 96.06 194 THR A O 1
ATOM 1424 N N . SER A 1 195 ? 38.680 -3.887 -39.872 1.00 96.19 195 SER A N 1
ATOM 1425 C CA . SER A 1 195 ? 38.163 -4.752 -38.813 1.00 96.19 195 SER A CA 1
ATOM 1426 C C . SER A 1 195 ? 36.835 -4.214 -38.265 1.00 96.19 195 SER A C 1
ATOM 1428 O O . SER A 1 195 ? 36.644 -2.994 -38.224 1.00 96.19 195 SER A O 1
ATOM 1430 N N . PRO A 1 196 ? 35.918 -5.089 -37.800 1.00 96.00 196 PRO A N 1
ATOM 1431 C CA . PRO A 1 196 ? 34.658 -4.658 -37.199 1.00 96.00 196 PRO A CA 1
ATOM 1432 C C . PRO A 1 196 ? 34.915 -3.672 -36.060 1.00 96.00 196 PRO A C 1
ATOM 1434 O O . PRO A 1 196 ? 35.582 -4.010 -35.084 1.00 96.00 196 PRO A O 1
ATOM 1437 N N . THR A 1 197 ? 34.384 -2.461 -36.189 1.00 95.19 197 THR A N 1
ATOM 1438 C CA . THR A 1 197 ? 34.590 -1.377 -35.227 1.00 95.19 197 THR A CA 1
ATOM 1439 C C . THR A 1 197 ? 33.253 -0.984 -34.626 1.00 95.19 197 THR A C 1
ATOM 1441 O O . THR A 1 197 ? 32.325 -0.656 -35.364 1.00 95.19 197 THR A O 1
ATOM 1444 N N . PHE A 1 198 ? 33.154 -1.036 -33.296 1.00 94.50 198 PHE A N 1
ATOM 1445 C CA . PHE A 1 198 ? 31.997 -0.530 -32.565 1.00 94.50 198 PHE A CA 1
ATOM 1446 C C . PHE A 1 198 ? 32.076 0.991 -32.471 1.00 94.50 198 PHE A C 1
ATOM 1448 O O . PHE A 1 198 ? 33.089 1.534 -32.029 1.00 94.50 198 PHE A O 1
ATOM 1455 N N . ILE A 1 199 ? 31.013 1.665 -32.887 1.00 93.62 199 ILE A N 1
ATOM 1456 C CA . ILE A 1 199 ? 30.889 3.115 -32.821 1.00 93.62 199 ILE A CA 1
ATOM 1457 C C . ILE A 1 199 ? 29.513 3.435 -32.255 1.00 93.62 199 ILE A C 1
ATOM 1459 O O . ILE A 1 199 ? 28.511 2.855 -32.671 1.00 93.62 199 ILE A O 1
ATOM 1463 N N . SER A 1 200 ? 29.471 4.354 -31.298 1.00 91.88 200 SER A N 1
ATOM 1464 C CA . SER A 1 200 ? 28.251 4.755 -30.606 1.00 91.88 200 SER A CA 1
ATOM 1465 C C . SER A 1 200 ? 28.122 6.265 -30.592 1.00 91.88 200 SER A C 1
ATOM 1467 O O . SER A 1 200 ? 29.108 6.951 -30.314 1.00 91.88 200 SER A O 1
ATOM 1469 N N . VAL A 1 201 ? 26.918 6.781 -30.821 1.00 90.44 201 VAL A N 1
ATOM 1470 C CA . VAL A 1 201 ? 26.648 8.217 -30.728 1.00 90.44 201 VAL A CA 1
ATOM 1471 C C . VAL A 1 201 ? 25.303 8.487 -30.080 1.00 90.44 201 VAL A C 1
ATOM 1473 O O . VAL A 1 201 ? 24.327 7.784 -30.326 1.00 90.44 201 VAL A O 1
ATOM 1476 N N . THR A 1 202 ? 25.268 9.523 -29.249 1.00 89.56 202 THR A N 1
ATOM 1477 C CA . THR A 1 202 ? 24.070 9.972 -28.545 1.00 89.56 202 THR A CA 1
ATOM 1478 C C . THR A 1 202 ? 23.265 10.946 -29.398 1.00 89.56 202 THR A C 1
ATOM 1480 O O . THR A 1 202 ? 23.826 11.859 -29.996 1.00 89.56 202 THR A O 1
ATOM 1483 N N . LEU A 1 203 ? 21.951 10.749 -29.410 1.00 87.62 203 LEU A N 1
ATOM 1484 C CA . LEU A 1 203 ? 20.947 11.507 -30.147 1.00 87.62 203 LEU A CA 1
ATOM 1485 C C . LEU A 1 203 ? 19.846 11.972 -29.203 1.00 87.62 203 LEU A C 1
ATOM 1487 O O . LEU A 1 203 ? 19.582 11.313 -28.196 1.00 87.62 203 LEU A O 1
ATOM 1491 N N . THR A 1 204 ? 19.179 13.075 -29.543 1.00 87.06 204 THR A N 1
ATOM 1492 C CA . THR A 1 204 ? 18.107 13.649 -28.712 1.00 87.06 204 THR A CA 1
ATOM 1493 C C . THR A 1 204 ? 16.786 13.775 -29.476 1.00 87.06 204 THR A C 1
ATOM 1495 O O . THR A 1 204 ? 16.715 14.462 -30.497 1.00 87.06 204 THR A O 1
ATOM 1498 N N . ILE A 1 205 ? 15.716 13.164 -28.952 1.00 83.88 205 ILE A N 1
ATOM 1499 C CA . ILE A 1 205 ? 14.331 13.404 -29.411 1.00 83.88 205 ILE A CA 1
ATOM 1500 C C . ILE A 1 205 ? 13.791 14.686 -28.780 1.00 83.88 205 ILE A C 1
ATOM 1502 O O . ILE A 1 205 ? 14.072 14.966 -27.617 1.00 83.88 205 ILE A O 1
ATOM 1506 N N . GLY A 1 206 ? 13.018 15.462 -29.542 1.00 79.94 206 GLY A N 1
ATOM 1507 C CA . GLY A 1 206 ? 12.553 16.791 -29.141 1.00 79.94 206 GLY A CA 1
ATOM 1508 C C . GLY A 1 206 ? 13.670 17.841 -29.175 1.00 79.94 206 GLY A C 1
ATOM 1509 O O . GLY A 1 206 ? 13.497 18.941 -28.654 1.00 79.94 206 GLY A O 1
ATOM 1510 N N . GLY A 1 207 ? 14.823 17.488 -29.755 1.00 81.00 207 GLY A N 1
ATOM 1511 C CA . GLY A 1 207 ? 16.007 18.330 -29.905 1.00 81.00 207 GLY A CA 1
ATOM 1512 C C . GLY A 1 207 ? 16.342 18.607 -31.372 1.00 81.00 207 GLY A C 1
ATOM 1513 O O . GLY A 1 207 ? 15.493 18.506 -32.252 1.00 81.00 207 GLY A O 1
ATOM 1514 N N . ALA A 1 208 ? 17.599 18.956 -31.644 1.00 80.50 208 ALA A N 1
ATOM 1515 C CA . ALA A 1 208 ? 18.051 19.259 -33.004 1.00 80.50 208 ALA A CA 1
ATOM 1516 C C . ALA A 1 208 ? 18.144 18.020 -33.918 1.00 80.50 208 ALA A C 1
ATOM 1518 O O . ALA A 1 208 ? 18.066 18.168 -35.135 1.00 80.50 208 ALA A O 1
ATOM 1519 N N . ASP A 1 209 ? 18.307 16.819 -33.348 1.00 82.75 209 ASP A N 1
ATOM 1520 C CA . ASP A 1 209 ? 18.498 15.582 -34.119 1.00 82.75 209 ASP A CA 1
ATOM 1521 C C . ASP A 1 209 ? 17.165 15.026 -34.635 1.00 82.75 209 ASP A C 1
ATOM 1523 O O . ASP A 1 209 ? 17.041 14.695 -35.813 1.00 82.75 209 ASP A O 1
ATOM 1527 N N . LEU A 1 210 ? 16.160 14.954 -33.755 1.00 82.94 210 LEU A N 1
ATOM 1528 C CA . LEU A 1 210 ? 14.791 14.529 -34.059 1.00 82.94 210 LEU A CA 1
ATOM 1529 C C . LEU A 1 210 ? 13.798 15.532 -33.443 1.00 82.94 210 LEU A C 1
ATOM 1531 O O . LEU A 1 210 ? 13.398 15.355 -32.289 1.00 82.94 210 LEU A O 1
ATOM 1535 N N . PRO A 1 211 ? 13.408 16.594 -34.174 1.00 77.00 211 PRO A N 1
ATOM 1536 C CA . PRO A 1 211 ? 12.630 17.706 -33.624 1.00 77.00 211 PRO A CA 1
ATOM 1537 C C . PRO A 1 211 ? 11.221 17.326 -33.165 1.00 77.00 211 PRO A C 1
ATOM 1539 O O . PRO A 1 211 ? 10.734 17.871 -32.173 1.00 77.00 211 PRO A O 1
ATOM 1542 N N . ALA A 1 212 ? 10.550 16.393 -33.850 1.00 74.75 212 ALA A N 1
ATOM 1543 C CA . ALA A 1 212 ? 9.226 15.949 -33.439 1.00 74.75 212 ALA A CA 1
ATOM 1544 C C . ALA A 1 212 ? 9.308 14.774 -32.453 1.00 74.75 212 ALA A C 1
ATOM 1546 O O . ALA A 1 212 ? 9.764 13.678 -32.790 1.00 74.75 212 ALA A O 1
ATOM 1547 N N . ALA A 1 213 ? 8.758 14.970 -31.251 1.00 70.88 213 ALA A N 1
ATOM 1548 C CA . ALA A 1 213 ? 8.531 13.919 -30.255 1.00 70.88 213 ALA A CA 1
ATOM 1549 C C . ALA A 1 213 ? 7.318 13.031 -30.614 1.00 70.88 213 ALA A C 1
ATOM 1551 O O . ALA A 1 213 ? 6.438 12.776 -29.794 1.00 70.88 213 ALA A O 1
ATOM 1552 N N . GLN A 1 214 ? 7.258 12.580 -31.867 1.00 81.62 214 GLN A N 1
ATOM 1553 C CA . GLN A 1 214 ? 6.255 11.649 -32.380 1.00 81.62 214 GLN A CA 1
ATOM 1554 C C . GLN A 1 214 ? 6.904 10.320 -32.774 1.00 81.62 214 GLN A C 1
ATOM 1556 O O . GLN A 1 214 ? 8.126 10.181 -32.779 1.00 81.62 214 GLN A O 1
ATOM 1561 N N . ASN A 1 215 ? 6.082 9.331 -33.118 1.00 86.06 215 ASN A N 1
ATOM 1562 C CA . ASN A 1 215 ? 6.586 8.070 -33.650 1.00 86.06 215 ASN A CA 1
ATOM 1563 C C . ASN A 1 215 ? 7.319 8.315 -34.978 1.00 86.06 215 ASN A C 1
ATOM 1565 O O . ASN A 1 215 ? 6.717 8.789 -35.944 1.00 86.06 215 ASN A O 1
ATOM 1569 N N . ASN A 1 216 ? 8.603 7.965 -35.030 1.00 88.25 216 ASN A N 1
ATOM 1570 C CA . ASN A 1 216 ? 9.454 8.154 -36.202 1.00 88.25 216 ASN A CA 1
ATOM 1571 C C . ASN A 1 216 ? 9.876 6.799 -36.770 1.00 88.25 216 ASN A C 1
ATOM 1573 O O . ASN A 1 216 ? 10.281 5.910 -36.025 1.00 88.25 216 ASN A O 1
ATOM 1577 N N . ILE A 1 217 ? 9.799 6.629 -38.087 1.00 91.94 217 ILE A N 1
ATOM 1578 C CA . ILE A 1 217 ? 10.385 5.476 -38.770 1.00 91.94 217 ILE A CA 1
ATOM 1579 C C . ILE A 1 217 ? 11.789 5.885 -39.198 1.00 91.94 217 ILE A C 1
ATOM 1581 O O . ILE A 1 217 ? 11.956 6.785 -40.020 1.00 91.94 217 ILE A O 1
ATOM 1585 N N . LEU A 1 218 ? 12.793 5.231 -38.625 1.00 92.12 218 LEU A N 1
ATOM 1586 C CA . LEU A 1 218 ? 14.197 5.529 -38.870 1.00 92.12 218 LEU A CA 1
ATOM 1587 C C . LEU A 1 218 ? 14.816 4.449 -39.745 1.00 92.12 218 LEU A C 1
ATOM 1589 O O . LEU A 1 218 ? 14.646 3.264 -39.475 1.00 92.12 218 LEU A O 1
ATOM 1593 N N . GLU A 1 219 ? 15.545 4.863 -40.774 1.00 94.38 219 GLU A N 1
ATOM 1594 C CA . GLU A 1 219 ? 16.215 3.996 -41.738 1.00 94.38 219 GLU A CA 1
ATOM 1595 C C . GLU A 1 219 ? 17.731 4.157 -41.642 1.00 94.38 219 GLU A C 1
ATOM 1597 O O . GLU A 1 219 ? 18.251 5.266 -41.726 1.00 94.38 219 GLU A O 1
ATOM 1602 N N . GLY A 1 220 ? 18.445 3.043 -41.491 1.00 94.44 220 GLY A N 1
ATOM 1603 C CA . GLY A 1 220 ? 19.900 3.004 -41.563 1.00 94.44 220 GLY A CA 1
ATOM 1604 C C . GLY A 1 220 ? 20.362 2.887 -43.011 1.00 94.44 220 GLY A C 1
ATOM 1605 O O . GLY A 1 220 ? 19.996 1.933 -43.710 1.00 94.44 220 GLY A O 1
ATOM 1606 N N . ARG A 1 221 ? 21.191 3.831 -43.460 1.00 94.88 221 ARG A N 1
ATOM 1607 C CA . ARG A 1 221 ? 21.750 3.853 -44.817 1.00 94.88 221 ARG A CA 1
ATOM 1608 C C . ARG A 1 221 ? 23.261 3.739 -44.790 1.00 94.88 221 ARG A C 1
ATOM 1610 O O . ARG A 1 221 ? 23.918 4.443 -44.036 1.00 94.88 221 ARG A O 1
ATOM 1617 N N . LEU A 1 222 ? 23.795 2.859 -45.629 1.00 96.25 222 LEU A N 1
ATOM 1618 C CA . LEU A 1 222 ? 25.218 2.541 -45.709 1.00 96.25 222 LEU A CA 1
ATOM 1619 C C . LEU A 1 222 ? 25.787 2.998 -47.058 1.00 96.25 222 LEU A C 1
ATOM 1621 O O . LEU A 1 222 ? 25.151 2.780 -48.092 1.00 96.25 222 LEU A O 1
ATOM 1625 N N . SER A 1 223 ? 26.992 3.562 -47.065 1.00 96.06 223 SER A N 1
ATOM 1626 C CA . SER A 1 223 ? 27.779 3.861 -48.270 1.00 96.06 223 SER A CA 1
ATOM 1627 C C . SER A 1 223 ? 29.265 3.567 -48.062 1.00 96.06 223 SER A C 1
ATOM 1629 O O . SER A 1 223 ? 29.737 3.395 -46.934 1.00 96.06 223 SER A O 1
ATOM 1631 N N . LEU A 1 224 ? 29.999 3.496 -49.170 1.00 97.25 224 LEU A N 1
ATOM 1632 C CA . LEU A 1 224 ? 31.455 3.409 -49.224 1.00 97.25 224 LEU A CA 1
ATOM 1633 C C . LEU A 1 224 ? 32.030 4.708 -49.814 1.00 97.25 224 LEU A C 1
ATOM 1635 O O . LEU A 1 224 ? 31.355 5.407 -50.561 1.00 97.25 224 LEU A O 1
ATOM 1639 N N . GLY A 1 225 ? 33.271 5.058 -49.483 1.00 93.94 225 GLY A N 1
ATOM 1640 C CA . GLY A 1 225 ? 33.949 6.213 -50.077 1.00 93.94 225 GLY A CA 1
ATOM 1641 C C . GLY A 1 225 ? 34.024 6.132 -51.608 1.00 93.94 225 GLY A C 1
ATOM 1642 O O . GLY A 1 225 ? 34.143 5.048 -52.181 1.00 93.94 225 GLY A O 1
ATOM 1643 N N . SER A 1 226 ? 33.971 7.285 -52.277 1.00 92.56 226 SER A N 1
ATOM 1644 C CA . SER A 1 226 ? 34.031 7.356 -53.738 1.00 92.56 226 SER A CA 1
ATOM 1645 C C . SER A 1 226 ? 35.375 6.872 -54.293 1.00 92.56 226 SER A C 1
ATOM 1647 O O . SER A 1 226 ? 36.422 6.986 -53.655 1.00 92.56 226 SER A O 1
ATOM 1649 N N . GLY A 1 227 ? 35.345 6.326 -55.512 1.00 89.56 227 GLY A N 1
ATOM 1650 C CA . GLY A 1 227 ? 36.535 5.794 -56.186 1.00 89.56 227 GLY A CA 1
ATOM 1651 C C . GLY A 1 227 ? 36.951 4.387 -55.747 1.00 89.56 227 GLY A C 1
ATOM 1652 O O . GLY A 1 227 ? 38.011 3.932 -56.178 1.00 89.56 227 GLY A O 1
ATOM 1653 N N . ALA A 1 228 ? 36.147 3.715 -54.919 1.00 91.88 228 ALA A N 1
ATOM 1654 C CA . ALA A 1 228 ? 36.346 2.325 -54.525 1.00 91.88 228 ALA A CA 1
ATOM 1655 C C . ALA A 1 228 ? 36.195 1.358 -55.710 1.00 91.88 228 ALA A C 1
ATOM 1657 O O . ALA A 1 228 ? 35.408 1.590 -56.634 1.00 91.88 228 ALA A O 1
ATOM 1658 N N . ALA A 1 229 ? 36.949 0.259 -55.698 1.00 92.06 229 ALA A N 1
ATOM 1659 C CA . ALA A 1 229 ? 36.830 -0.768 -56.719 1.00 92.06 229 ALA A CA 1
ATOM 1660 C C . ALA A 1 229 ? 35.537 -1.577 -56.535 1.00 92.06 229 ALA A C 1
ATOM 1662 O O . ALA A 1 229 ? 34.967 -1.684 -55.452 1.00 92.06 229 ALA A O 1
ATOM 1663 N N . SER A 1 230 ? 35.096 -2.253 -57.600 1.00 89.94 230 SER A N 1
ATOM 1664 C CA . SER A 1 230 ? 33.899 -3.111 -57.547 1.00 89.94 230 SER A CA 1
ATOM 1665 C C . SER A 1 230 ? 34.006 -4.296 -56.572 1.00 89.94 230 SER A C 1
ATOM 1667 O O . SER A 1 230 ? 32.986 -4.920 -56.268 1.00 89.94 230 SER A O 1
ATOM 1669 N N . SER A 1 231 ? 35.208 -4.612 -56.076 1.00 93.31 231 SER A N 1
ATOM 1670 C CA . SER A 1 231 ? 35.488 -5.606 -55.030 1.00 93.31 231 SER A CA 1
ATOM 1671 C C . SER A 1 231 ? 35.366 -5.059 -53.609 1.00 93.31 231 SER A C 1
ATOM 1673 O O . SER A 1 231 ? 35.220 -5.853 -52.683 1.00 93.31 231 SER A O 1
ATOM 1675 N N . ASP A 1 232 ? 35.372 -3.738 -53.432 1.00 96.94 232 ASP A N 1
ATOM 1676 C CA . ASP A 1 232 ? 35.406 -3.127 -52.110 1.00 96.94 232 ASP A CA 1
ATOM 1677 C C . ASP A 1 232 ? 34.006 -2.996 -51.512 1.00 96.94 232 ASP A C 1
ATOM 1679 O O . ASP A 1 232 ? 33.015 -2.822 -52.228 1.00 96.94 232 ASP A O 1
ATOM 1683 N N . ARG A 1 233 ? 33.889 -3.152 -50.193 1.00 96.94 233 ARG A N 1
ATOM 1684 C CA . ARG A 1 233 ? 32.607 -3.160 -49.485 1.00 96.94 233 ARG A CA 1
ATOM 1685 C C . ARG A 1 233 ? 32.684 -2.341 -48.208 1.00 96.94 233 ARG A C 1
ATOM 1687 O O . ARG A 1 233 ? 33.583 -2.543 -47.399 1.00 96.94 233 ARG A O 1
ATOM 1694 N N . ALA A 1 234 ? 31.669 -1.518 -47.980 1.00 96.94 234 ALA A N 1
ATOM 1695 C CA . ALA A 1 234 ? 31.274 -1.105 -46.642 1.00 96.94 234 ALA A CA 1
ATOM 1696 C C . ALA A 1 234 ? 30.359 -2.186 -46.059 1.00 96.94 234 ALA A C 1
ATOM 1698 O O . ALA A 1 234 ? 29.445 -2.648 -46.742 1.00 96.94 234 ALA A O 1
ATOM 1699 N N . ILE A 1 235 ? 30.598 -2.599 -44.816 1.00 97.00 235 ILE A N 1
ATOM 1700 C CA . ILE A 1 235 ? 29.864 -3.679 -44.148 1.00 97.00 235 ILE A CA 1
ATOM 1701 C C . ILE A 1 235 ? 29.395 -3.183 -42.780 1.00 97.00 235 ILE A C 1
ATOM 1703 O O . ILE A 1 235 ? 30.208 -2.773 -41.953 1.00 97.00 235 ILE A O 1
ATOM 1707 N N . CYS A 1 236 ? 28.094 -3.280 -42.518 1.00 96.62 236 CYS A N 1
ATOM 1708 C CA . CYS A 1 236 ? 27.486 -3.062 -41.210 1.00 96.62 236 CYS A CA 1
ATOM 1709 C C . CYS A 1 236 ? 26.951 -4.395 -40.678 1.00 96.62 236 CYS A C 1
ATOM 1711 O O . CYS A 1 236 ? 26.123 -5.040 -41.317 1.00 96.62 236 CYS A O 1
ATOM 1713 N N . LYS A 1 237 ? 27.440 -4.831 -39.514 1.00 94.69 237 LYS A N 1
ATOM 1714 C CA . LYS A 1 237 ? 27.041 -6.113 -38.899 1.00 94.69 237 LYS A CA 1
ATOM 1715 C C . LYS A 1 237 ? 25.884 -5.980 -37.917 1.00 94.69 237 LYS A C 1
ATOM 1717 O O . LYS A 1 237 ? 25.238 -6.972 -37.584 1.00 94.69 237 LYS A O 1
ATOM 1722 N N . TYR A 1 238 ? 25.698 -4.774 -37.401 1.00 95.31 238 TYR A N 1
ATOM 1723 C CA . TYR A 1 238 ? 24.722 -4.447 -36.380 1.00 95.31 238 TYR A CA 1
ATOM 1724 C C . TYR A 1 238 ? 24.547 -2.935 -36.354 1.00 95.31 238 TYR A C 1
ATOM 1726 O O . TYR A 1 238 ? 25.548 -2.216 -36.365 1.00 95.31 238 TYR A O 1
ATOM 1734 N N . ALA A 1 239 ? 23.304 -2.472 -36.291 1.00 93.81 239 ALA A N 1
ATOM 1735 C CA . ALA A 1 239 ? 22.979 -1.111 -35.893 1.00 93.81 239 ALA A CA 1
ATOM 1736 C C . ALA A 1 239 ? 21.688 -1.129 -35.077 1.00 93.81 239 ALA A C 1
ATOM 1738 O O . ALA A 1 239 ? 20.711 -1.748 -35.503 1.00 93.81 239 ALA A O 1
ATOM 1739 N N . ALA A 1 240 ? 21.665 -0.463 -33.928 1.00 93.62 240 ALA A N 1
ATOM 1740 C CA . ALA A 1 240 ? 20.487 -0.392 -33.073 1.00 93.62 240 ALA A CA 1
ATOM 1741 C C . ALA A 1 240 ? 20.425 0.918 -32.296 1.00 93.62 240 ALA A C 1
ATOM 1743 O O . ALA A 1 240 ? 21.442 1.553 -32.028 1.00 93.62 240 ALA A O 1
ATOM 1744 N N . ILE A 1 241 ? 19.211 1.272 -31.900 1.00 90.44 241 ILE A N 1
ATOM 1745 C CA . ILE A 1 241 ? 18.938 2.351 -30.961 1.00 90.44 241 ILE A CA 1
ATOM 1746 C C . ILE A 1 241 ? 18.785 1.746 -29.575 1.00 90.44 241 ILE A C 1
ATOM 1748 O O . ILE A 1 241 ? 18.025 0.796 -29.401 1.00 90.44 241 ILE A O 1
ATOM 1752 N N . ARG A 1 242 ? 19.490 2.306 -28.597 1.00 88.31 242 ARG A N 1
ATOM 1753 C CA . ARG A 1 242 ? 19.398 1.949 -27.185 1.00 88.31 242 ARG A CA 1
ATOM 1754 C C . ARG A 1 242 ? 18.889 3.150 -26.392 1.00 88.31 242 ARG A C 1
ATOM 1756 O O . ARG A 1 242 ? 19.427 4.245 -26.549 1.00 88.31 242 ARG A O 1
ATOM 1763 N N . SER A 1 243 ? 17.872 2.961 -25.554 1.00 84.81 243 SER A N 1
ATOM 1764 C CA . SER A 1 243 ? 17.499 3.979 -24.564 1.00 84.81 243 SER A CA 1
ATOM 1765 C C . SER A 1 243 ? 18.651 4.203 -23.580 1.00 84.81 243 SER A C 1
ATOM 1767 O O . SER A 1 243 ? 19.317 3.239 -23.194 1.00 84.81 243 SER A O 1
ATOM 1769 N N . ALA A 1 244 ? 18.904 5.465 -23.221 1.00 68.38 244 ALA A N 1
ATOM 1770 C CA . ALA A 1 244 ? 19.894 5.803 -22.199 1.00 68.38 244 ALA A CA 1
ATOM 1771 C C . ALA A 1 244 ? 19.542 5.188 -20.834 1.00 68.38 244 ALA A C 1
ATOM 1773 O O . ALA A 1 244 ? 18.333 4.989 -20.571 1.00 68.38 244 ALA A O 1
#

Radius of gyration: 64.67 Å; chains: 1; bounding box: 126×29×177 Å

Sequence (244 aa):
MKAEVVNRLRDAVLAVEMELGAQTSGAFGTVKARLDAMQAQLTTVAQDLDALEAEIGPNPSGTFDTVVERLNDIDSQFAALQVQIAALEADLESQITALDTDLQSQIDALTLALAASRQVVTPIISGSQDTNSDTLVAKGACLLNPNDLGNPVATFTLEAIIQTTDASYAATLEIFNITEGVVVAHPVITTTSTSPTFISVTLTIGGADLPAAQNNILEGRLSLGSGAASSDRAICKYAAIRSA

Secondary structure (DSSP, 8-state):
-HHHHHHHHHHHHHHHHHHHHT--TTHHHHHHHHHHHHHHHHHHHHHHHHHHHHHHSSSSHHHHHHHHHHHHHHHHHHHHHHHHHHHHHHHHHHHHHHHHHHHHHHHHHHHHHHHHH---EEEEEEEEEEE--SS-EEEEEEEE-GGGTTSSSEEEEEEEEEEESSTTS-EEEEEEETTTTEE-SSPPEEE--SS-EEEEEEEEETSSSB---S-EEEEEEEEE-TT--TT--EEEEEEEEEE-

pLDDT: mean 89.18, std 9.83, range [55.38, 98.75]

Foldseek 3Di:
DVVVVVVVVVVVVVVVCVCPPPDVPDPVVVVVVVVVVVVVVVVVVVVVVVVVCVVPVPPPPPVVVVVVVVVVVVVVVVVVVVVVVVVVVVVVVVVVVVVVVVVVVVVVVVVVVVVVPLKDKWWFAAFKDKDAAQDWDWRGKTKDQLVSQPPDKGKKKKKWWKEKCALVKKKWKFKAFPVVRGTQPDDTDIGSHNDTDIDMDMDMHCDSRHVDNHITMITIIIHIGPPDDPPMMIMIGTIIMIHD